Protein AF-A0A8S3RU65-F1 (afdb_monomer_lite)

Secondary structure (DSSP, 8-state):
-GGG--STTEEEEEEEESSEEEEEEEEEETTEEEEEEEEEEE--HHHHHHHHHHHHHH-HHHHHHHHHH-HHHHHHHHHHHHHHHHT--TTSPEEEE--HHHHHHHHHHHSS-HHHHHTTSTTTTTEEEETTEEEE-HHHHHHHTHHHHHHHHHHHHHHHTSGGGTT--EEEEEETT--HHHHHHHHHH-TTSEEEE-S-HHHHHHHHHHHHHTT-

pLDDT: mean 83.45, std 15.22, range [31.72, 97.75]

Sequence (216 aa):
MLTYLHSIGCKHLLLISGVAINLTVVEVNGKKTLILDTIFTNDESAKQEFIRFLTRLFGGDVLKYLRDYHPLEYSELLHNFEKKLKYFESDKVVTVRVPPKWYDAYKEFTGDTLTNSLNQTTFRDAVSFQNDKIRISPELFRKFYTNATEFTIEMVEKTLAKQSALGIGVVFIAGDHVDQVFVKTLTERYPAHRIIVSKNPELVVLKGAVLNEIME

Organism: Mytilus edulis (NCBI:txid6550)

Foldseek 3Di:
DVPPQADAQAWEWEWAAAQKTKIWIWGRHGPDIDTLDIDIDGDCQLLVLVVVVVCQQQNPVLLVCCVVPVVVQNVQQSVQLSVCLLVPDLQDWGKTFHPPVSQVSSCVVPVDGSQVVCCVDPCVVAWDDDDRIITGGSVRSVVSCPVVLVVSLVVVVVVCPDPSNPNHQEYEYEYRNDDPVSQVVNCVVCVSHHYHYDPCVVVSCCVVVVVVVVVD

Structure (mmCIF, N/CA/C/O backbone):
data_AF-A0A8S3RU65-F1
#
_entry.id   AF-A0A8S3RU65-F1
#
loop_
_atom_site.group_PDB
_atom_site.id
_atom_site.type_symbol
_atom_site.label_atom_id
_atom_site.label_alt_id
_atom_site.label_comp_id
_atom_site.label_asym_id
_atom_site.label_entity_id
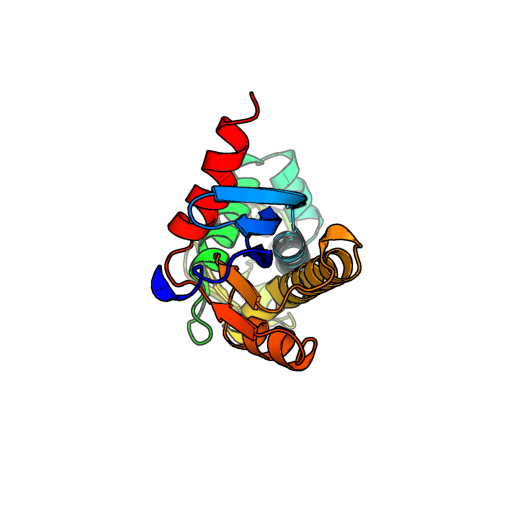_atom_site.label_seq_id
_atom_site.pdbx_PDB_ins_code
_atom_site.Cartn_x
_atom_site.Cartn_y
_atom_site.Cartn_z
_atom_site.occupancy
_atom_site.B_iso_or_equiv
_atom_site.auth_seq_id
_atom_site.auth_comp_id
_atom_site.auth_asym_id
_atom_site.auth_atom_id
_atom_site.pdbx_PDB_model_num
ATOM 1 N N . MET A 1 1 ? 12.852 -18.455 -17.498 1.00 40.97 1 MET A N 1
ATOM 2 C CA . MET A 1 1 ? 13.150 -17.017 -17.289 1.00 40.97 1 MET A CA 1
ATOM 3 C C . MET A 1 1 ? 14.485 -16.601 -17.918 1.00 40.97 1 MET A C 1
ATOM 5 O O . MET A 1 1 ? 14.552 -15.509 -18.458 1.00 40.97 1 MET A O 1
ATOM 9 N N . LEU A 1 2 ? 15.511 -17.467 -17.927 1.00 33.75 2 LEU A N 1
ATOM 10 C CA . LEU A 1 2 ? 16.820 -17.209 -18.563 1.00 33.75 2 LEU A CA 1
ATOM 11 C C . LEU A 1 2 ? 16.796 -17.056 -20.098 1.00 33.75 2 LEU A C 1
ATOM 13 O O . LEU A 1 2 ? 17.717 -16.485 -20.661 1.00 33.75 2 LEU A O 1
ATOM 17 N N . THR A 1 3 ? 15.741 -17.497 -20.780 1.00 38.78 3 THR A N 1
ATOM 18 C CA . THR A 1 3 ? 15.694 -17.560 -22.250 1.00 38.78 3 THR A CA 1
ATOM 19 C C . THR A 1 3 ? 15.477 -16.214 -22.961 1.00 38.78 3 THR A C 1
ATOM 21 O O . THR A 1 3 ? 15.598 -16.166 -24.179 1.00 38.78 3 THR A O 1
ATOM 24 N N . TYR A 1 4 ? 15.166 -15.125 -22.245 1.00 46.12 4 TYR A N 1
ATOM 25 C CA . TYR A 1 4 ? 14.787 -13.832 -22.852 1.00 46.12 4 TYR A CA 1
ATOM 26 C C . TYR A 1 4 ? 15.896 -12.767 -22.890 1.00 46.12 4 TYR A C 1
ATOM 28 O O . TYR A 1 4 ? 15.672 -11.696 -23.441 1.00 46.12 4 TYR A O 1
ATOM 36 N N . LEU A 1 5 ? 17.083 -13.039 -22.339 1.00 50.16 5 LEU A N 1
ATOM 37 C CA . LEU A 1 5 ? 18.173 -12.055 -22.204 1.00 50.16 5 LEU A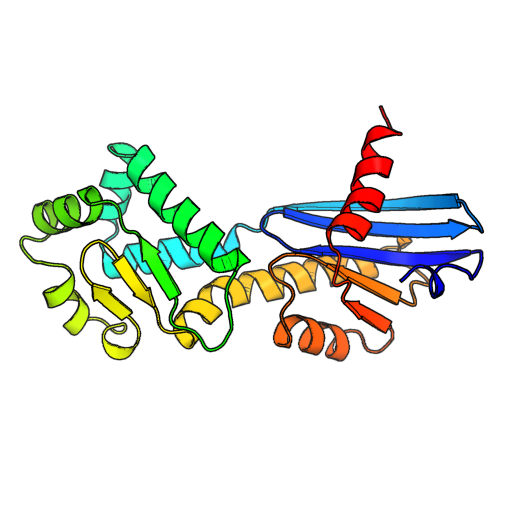 CA 1
ATOM 38 C C . LEU A 1 5 ? 19.357 -12.353 -23.143 1.00 50.16 5 LEU A C 1
ATOM 40 O O . LEU A 1 5 ? 20.507 -12.200 -22.753 1.00 50.16 5 LEU A O 1
ATOM 44 N N . HIS A 1 6 ? 19.098 -12.855 -24.353 1.00 46.00 6 HIS A N 1
ATOM 45 C CA . HIS A 1 6 ? 20.160 -13.352 -25.242 1.00 46.00 6 HIS A CA 1
ATOM 46 C C . HIS A 1 6 ? 20.487 -12.459 -26.445 1.00 46.00 6 HIS A C 1
ATOM 48 O O . HIS A 1 6 ? 21.411 -12.776 -27.193 1.00 46.00 6 HIS A O 1
ATOM 54 N N . SER A 1 7 ? 19.795 -11.336 -26.634 1.00 53.28 7 SER A N 1
ATOM 55 C CA . SER A 1 7 ? 20.123 -10.378 -27.691 1.00 53.28 7 SER A CA 1
ATOM 56 C C . SER A 1 7 ? 21.118 -9.334 -27.175 1.00 53.28 7 SER A C 1
ATOM 58 O O . SER A 1 7 ? 20.805 -8.529 -26.303 1.00 53.28 7 SER A O 1
ATOM 60 N N . ILE A 1 8 ? 22.342 -9.384 -27.703 1.00 59.12 8 ILE A N 1
ATOM 61 C CA . ILE A 1 8 ? 23.435 -8.446 -27.403 1.00 59.12 8 ILE A CA 1
ATOM 62 C C . ILE A 1 8 ? 22.989 -7.011 -27.743 1.00 59.12 8 ILE A C 1
ATOM 64 O O . ILE A 1 8 ? 22.370 -6.798 -28.784 1.00 59.12 8 ILE A O 1
ATOM 68 N N . GLY A 1 9 ? 23.288 -6.042 -26.873 1.00 66.44 9 GLY A N 1
ATOM 69 C CA . GLY A 1 9 ? 22.942 -4.626 -27.040 1.00 66.44 9 GLY A CA 1
ATOM 70 C C . GLY A 1 9 ? 21.492 -4.274 -26.695 1.00 66.44 9 GLY A C 1
ATOM 71 O O . GLY A 1 9 ? 21.050 -3.159 -26.965 1.00 66.44 9 GLY A O 1
ATOM 72 N N . CYS A 1 10 ? 20.716 -5.204 -26.127 1.00 79.12 10 CYS A N 1
ATOM 73 C CA . CYS A 1 10 ? 19.325 -4.935 -25.769 1.00 79.12 10 CYS A CA 1
ATOM 74 C C . CYS A 1 10 ? 19.200 -4.289 -24.396 1.00 79.12 10 CYS A C 1
ATOM 76 O O . CYS A 1 10 ? 19.764 -4.768 -23.409 1.00 79.12 10 CYS A O 1
ATOM 78 N N . LYS A 1 11 ? 18.392 -3.229 -24.339 1.00 88.88 11 LYS A N 1
ATOM 79 C CA . LYS A 1 11 ? 18.048 -2.550 -23.097 1.00 88.88 11 LYS A CA 1
ATOM 80 C C . LYS A 1 11 ? 16.729 -3.050 -22.527 1.00 88.88 11 LYS A C 1
ATOM 82 O O . LYS A 1 11 ? 15.762 -3.295 -23.255 1.00 88.88 11 LYS A O 1
ATOM 87 N N . HIS A 1 12 ? 16.686 -3.145 -21.209 1.00 88.38 12 HIS A N 1
ATOM 88 C CA . HIS A 1 12 ? 15.523 -3.566 -20.447 1.00 88.38 12 HIS A CA 1
ATOM 89 C C . HIS A 1 12 ? 15.310 -2.632 -19.262 1.00 88.38 12 HIS A C 1
ATOM 91 O O . HIS A 1 12 ? 16.273 -2.153 -18.665 1.00 88.38 12 HIS A O 1
ATOM 97 N N . LEU A 1 13 ? 14.050 -2.419 -18.897 1.00 90.44 13 LEU A N 1
ATOM 98 C CA . LEU A 1 13 ? 13.695 -1.810 -17.620 1.00 90.44 13 LEU A CA 1
ATOM 99 C C . LEU A 1 13 ? 13.361 -2.919 -16.626 1.00 90.44 13 LEU A C 1
ATOM 101 O O . LEU A 1 13 ? 12.552 -3.796 -16.929 1.00 90.44 13 LEU A O 1
ATOM 105 N N . LEU A 1 14 ? 13.977 -2.879 -15.452 1.00 89.56 14 LEU A N 1
ATOM 106 C CA . LEU A 1 14 ? 13.639 -3.716 -14.309 1.00 89.56 14 LEU A CA 1
ATOM 107 C C . LEU A 1 14 ? 12.866 -2.854 -13.309 1.00 89.56 14 LEU A C 1
ATOM 109 O O . LEU A 1 14 ? 13.420 -1.893 -12.786 1.00 89.56 14 LEU A O 1
ATOM 113 N N . LEU A 1 15 ? 11.603 -3.187 -13.055 1.00 88.69 15 LEU A N 1
ATOM 114 C CA . LEU A 1 15 ? 10.766 -2.566 -12.031 1.00 88.69 15 LEU A CA 1
ATOM 115 C C . LEU A 1 15 ? 10.576 -3.545 -10.871 1.00 88.69 15 LEU A C 1
ATOM 117 O O . LEU A 1 15 ? 10.057 -4.648 -11.055 1.00 88.69 15 LEU A O 1
ATOM 121 N N . ILE A 1 16 ? 10.944 -3.110 -9.673 1.00 85.69 16 ILE A N 1
ATOM 122 C CA . ILE A 1 16 ? 10.583 -3.748 -8.410 1.00 85.69 16 ILE A CA 1
ATOM 123 C C . ILE A 1 16 ? 9.613 -2.801 -7.704 1.00 85.69 16 ILE A C 1
ATOM 125 O O . ILE A 1 16 ? 10.011 -1.704 -7.325 1.00 85.69 16 ILE A O 1
ATOM 129 N N . SER A 1 17 ? 8.346 -3.199 -7.570 1.00 78.88 17 SER A N 1
ATOM 130 C CA . SER A 1 17 ? 7.293 -2.402 -6.926 1.00 78.88 17 SER A CA 1
ATOM 131 C C . SER A 1 17 ? 6.971 -2.932 -5.524 1.00 78.88 17 SER A C 1
ATOM 133 O O . SER A 1 17 ? 6.821 -4.135 -5.309 1.00 78.88 17 SER A O 1
ATOM 135 N N . GLY A 1 18 ? 6.864 -2.029 -4.557 1.00 75.38 18 GLY A N 1
ATOM 136 C CA . GLY A 1 18 ? 6.670 -2.320 -3.140 1.00 75.38 18 GLY A CA 1
ATOM 137 C C . GLY A 1 18 ? 6.495 -1.015 -2.366 1.00 75.38 18 GLY A C 1
ATOM 138 O O . GLY A 1 18 ? 6.154 0.002 -2.960 1.00 75.38 18 GLY A O 1
ATOM 139 N N . VAL A 1 19 ? 6.761 -1.031 -1.055 1.00 71.94 19 VAL A N 1
ATOM 140 C CA . VAL A 1 19 ? 6.940 0.214 -0.272 1.00 71.94 19 VAL A CA 1
ATOM 141 C C . VAL A 1 19 ? 8.127 1.013 -0.818 1.00 71.94 19 VAL A C 1
ATOM 143 O O . VAL A 1 19 ? 8.062 2.228 -0.949 1.00 71.94 19 VAL A O 1
ATOM 146 N N . ALA A 1 20 ? 9.192 0.312 -1.203 1.00 81.06 20 ALA A N 1
ATOM 147 C CA . ALA A 1 20 ? 10.246 0.861 -2.036 1.00 81.06 20 ALA A CA 1
ATOM 148 C C . ALA A 1 20 ? 9.996 0.470 -3.495 1.00 81.06 20 ALA A C 1
ATOM 150 O O . ALA A 1 20 ? 9.720 -0.694 -3.803 1.00 81.06 20 ALA A O 1
ATOM 151 N N . ILE A 1 21 ? 10.130 1.442 -4.386 1.00 85.44 21 ILE A N 1
ATOM 152 C CA . ILE A 1 21 ? 10.097 1.272 -5.831 1.00 85.44 21 ILE A CA 1
ATOM 153 C C . ILE A 1 21 ? 11.520 1.444 -6.351 1.00 85.44 21 ILE A C 1
ATOM 155 O O . ILE A 1 21 ? 12.160 2.476 -6.135 1.00 85.44 21 ILE A O 1
ATOM 159 N N . ASN A 1 22 ? 12.002 0.431 -7.065 1.00 87.75 22 ASN A N 1
ATOM 160 C CA . ASN A 1 22 ? 13.283 0.469 -7.757 1.00 87.75 22 ASN A CA 1
ATOM 161 C C . ASN A 1 22 ? 13.060 0.268 -9.257 1.00 87.75 22 ASN A C 1
ATOM 163 O O . ASN A 1 22 ? 12.443 -0.711 -9.679 1.00 87.75 22 ASN A O 1
ATOM 167 N N . LEU A 1 23 ? 13.566 1.206 -10.048 1.00 90.06 23 LEU A N 1
ATOM 168 C CA . LEU A 1 23 ? 13.550 1.187 -11.502 1.00 90.06 23 LEU A CA 1
ATOM 169 C C . LEU A 1 23 ? 14.993 1.205 -11.992 1.00 90.06 23 LEU A C 1
ATOM 171 O O . LEU A 1 23 ? 15.692 2.198 -11.817 1.00 90.06 23 LEU A O 1
ATOM 175 N N . THR A 1 24 ? 15.443 0.120 -12.612 1.00 89.88 24 THR A N 1
ATOM 176 C CA . THR A 1 24 ? 16.807 0.001 -13.142 1.00 89.88 24 THR A CA 1
ATOM 177 C C . THR A 1 24 ? 16.767 -0.200 -14.649 1.00 89.88 24 THR A C 1
ATOM 179 O O . THR A 1 24 ? 16.190 -1.173 -15.139 1.00 89.88 24 THR A O 1
ATOM 182 N N . VAL A 1 25 ? 17.410 0.693 -15.397 1.00 90.81 25 VAL A N 1
ATOM 183 C CA . VAL A 1 25 ? 17.664 0.496 -16.823 1.00 90.81 25 VAL A CA 1
ATOM 184 C C . VAL A 1 25 ? 18.958 -0.285 -16.973 1.00 90.81 25 VAL A C 1
ATOM 186 O O . VAL A 1 25 ? 20.018 0.154 -16.524 1.00 90.81 25 VAL A O 1
ATOM 189 N N . VAL A 1 26 ? 18.874 -1.434 -17.635 1.00 87.56 26 VAL A N 1
ATOM 190 C CA . VAL A 1 26 ? 20.024 -2.297 -17.892 1.00 87.56 26 VAL A CA 1
ATOM 191 C C . VAL A 1 26 ? 20.213 -2.545 -19.377 1.00 87.56 26 VAL A C 1
ATOM 193 O O . VAL A 1 26 ? 19.242 -2.634 -20.122 1.00 87.56 26 VAL A O 1
ATOM 196 N N . GLU A 1 27 ? 21.457 -2.727 -19.796 1.00 86.62 27 GLU A N 1
ATOM 197 C CA . GLU A 1 27 ? 21.825 -3.206 -21.126 1.00 86.62 27 GLU A CA 1
ATOM 198 C C . GLU A 1 27 ? 22.503 -4.570 -21.016 1.00 86.62 27 GLU A C 1
ATOM 200 O O . GLU A 1 27 ? 23.431 -4.756 -20.225 1.00 86.62 27 GLU A O 1
ATOM 205 N N . VAL A 1 28 ? 22.040 -5.539 -21.802 1.00 79.94 28 VAL A N 1
ATOM 206 C CA . VAL A 1 28 ? 22.592 -6.894 -21.807 1.00 79.94 28 VAL A CA 1
ATOM 207 C C . VAL A 1 28 ? 23.527 -7.067 -22.993 1.00 79.94 28 VAL A C 1
ATOM 209 O O . VAL A 1 28 ? 23.120 -7.031 -24.151 1.00 79.94 28 VAL A O 1
ATOM 212 N N . ASN A 1 29 ? 24.794 -7.327 -22.684 1.00 77.56 29 ASN A N 1
ATOM 213 C CA . ASN A 1 29 ? 25.872 -7.534 -23.640 1.00 77.56 29 ASN A CA 1
ATOM 214 C C . ASN A 1 29 ? 26.462 -8.936 -23.454 1.00 77.56 29 ASN A C 1
ATOM 216 O O . ASN A 1 29 ? 27.463 -9.158 -22.764 1.00 77.56 29 ASN A O 1
ATOM 220 N N . GLY A 1 30 ? 25.788 -9.920 -24.052 1.00 72.75 30 GLY A N 1
ATOM 221 C CA . GLY A 1 30 ? 26.132 -11.334 -23.917 1.00 72.75 30 GLY A CA 1
ATOM 222 C C . GLY A 1 30 ? 25.902 -11.825 -22.487 1.00 72.75 30 GLY A C 1
ATOM 223 O O . GLY A 1 30 ? 24.767 -11.899 -22.033 1.00 72.75 30 GLY A O 1
ATOM 224 N N . LYS A 1 31 ? 26.978 -12.176 -21.770 1.00 69.56 31 LYS A N 1
ATOM 225 C CA . LYS A 1 31 ? 26.913 -12.587 -20.351 1.00 69.56 31 LYS A CA 1
ATOM 226 C C . LYS A 1 31 ? 27.018 -11.416 -19.367 1.00 69.56 31 LYS A C 1
ATOM 228 O O . LYS A 1 31 ? 26.889 -11.636 -18.166 1.00 69.56 31 LYS A O 1
ATOM 233 N N . LYS A 1 32 ? 27.299 -10.204 -19.852 1.00 71.44 32 LYS A N 1
ATOM 234 C CA . LYS A 1 32 ? 27.448 -9.007 -19.018 1.00 71.44 32 LYS A CA 1
ATOM 235 C C . LYS A 1 32 ? 26.154 -8.200 -19.018 1.00 71.44 32 LYS A C 1
ATOM 237 O O . LYS A 1 32 ? 25.493 -8.094 -20.048 1.00 71.44 32 LYS A O 1
ATOM 242 N N . THR A 1 33 ? 25.848 -7.598 -17.877 1.00 77.81 33 THR A N 1
ATOM 243 C CA . THR A 1 33 ? 24.756 -6.635 -17.712 1.00 77.81 33 THR A CA 1
ATOM 244 C C . THR A 1 33 ? 25.375 -5.316 -17.272 1.00 77.81 33 THR A C 1
ATOM 246 O O . THR A 1 33 ? 26.139 -5.305 -16.311 1.00 77.81 33 THR A O 1
ATOM 249 N N . LEU A 1 34 ? 25.076 -4.230 -17.976 1.00 84.06 34 LEU A N 1
ATOM 250 C CA . LEU A 1 34 ? 25.486 -2.874 -17.616 1.00 84.06 34 LEU A CA 1
ATOM 251 C C . LEU A 1 34 ? 24.281 -2.134 -17.038 1.00 84.06 34 LEU A C 1
ATOM 253 O O . LEU A 1 34 ? 23.205 -2.199 -17.627 1.00 84.06 34 LEU A O 1
ATOM 257 N N . ILE A 1 35 ? 24.450 -1.430 -15.918 1.00 86.44 35 ILE A N 1
ATOM 258 C CA . ILE A 1 35 ? 23.443 -0.479 -15.434 1.00 86.44 35 ILE A CA 1
ATOM 259 C C . ILE A 1 35 ? 23.666 0.842 -16.154 1.00 86.44 35 ILE A C 1
ATOM 261 O O . ILE A 1 35 ? 24.777 1.366 -16.164 1.00 86.44 35 ILE A O 1
ATOM 265 N N . LEU A 1 36 ? 22.602 1.373 -16.743 1.00 88.62 36 LEU A N 1
ATOM 266 C CA . LEU A 1 36 ? 22.622 2.677 -17.397 1.00 88.62 36 LEU A CA 1
ATOM 267 C C . LEU A 1 36 ? 21.983 3.763 -16.532 1.00 88.62 36 LEU A C 1
ATOM 269 O O . LEU A 1 36 ? 22.333 4.930 -16.672 1.00 88.62 36 LEU A O 1
ATOM 273 N N . ASP A 1 37 ? 21.024 3.391 -15.685 1.00 90.06 37 ASP A N 1
ATOM 274 C CA . ASP A 1 37 ? 20.316 4.310 -14.799 1.00 90.06 37 ASP A CA 1
ATOM 275 C C . ASP A 1 37 ? 19.583 3.532 -13.702 1.00 90.06 37 ASP A C 1
ATOM 277 O O . ASP A 1 37 ? 19.091 2.427 -13.950 1.00 90.06 37 ASP A O 1
ATOM 281 N N . THR A 1 38 ? 19.462 4.137 -12.525 1.00 88.69 38 THR A N 1
ATOM 282 C CA . THR A 1 38 ? 18.711 3.587 -11.396 1.00 88.69 38 THR A CA 1
ATOM 283 C C . THR A 1 38 ? 17.939 4.703 -10.712 1.00 88.69 38 THR A C 1
ATOM 285 O O . THR A 1 38 ? 18.492 5.747 -10.371 1.00 88.69 38 THR A O 1
ATOM 288 N N . ILE A 1 39 ? 16.656 4.464 -10.463 1.00 88.44 39 ILE A N 1
ATOM 289 C CA . ILE A 1 39 ? 15.808 5.320 -9.641 1.00 88.44 39 ILE A CA 1
ATOM 290 C C . ILE A 1 39 ? 15.325 4.502 -8.456 1.00 88.44 39 ILE A C 1
ATOM 292 O O . ILE A 1 39 ? 14.729 3.439 -8.623 1.00 88.44 39 ILE A O 1
ATOM 296 N N . PHE A 1 40 ? 15.551 5.041 -7.265 1.00 86.75 40 PHE A N 1
ATOM 297 C CA . PHE A 1 40 ? 15.015 4.519 -6.022 1.00 86.75 40 PHE A CA 1
ATOM 298 C C . PHE A 1 40 ? 14.076 5.558 -5.415 1.00 86.75 40 PHE A C 1
ATOM 300 O O . PHE A 1 40 ? 14.434 6.730 -5.290 1.00 86.75 40 PHE A O 1
ATOM 307 N N . THR A 1 41 ? 12.868 5.144 -5.056 1.00 85.50 41 THR A N 1
ATOM 308 C CA . THR A 1 41 ? 11.901 6.003 -4.372 1.00 85.50 41 THR A CA 1
ATOM 309 C C . THR A 1 41 ? 11.051 5.178 -3.417 1.00 85.50 41 THR A C 1
ATOM 311 O O . THR A 1 41 ? 10.890 3.978 -3.614 1.00 85.50 41 THR A O 1
ATOM 314 N N . ASN A 1 42 ? 10.511 5.815 -2.384 1.00 82.94 42 ASN A N 1
ATOM 315 C CA . ASN A 1 42 ? 9.568 5.179 -1.473 1.00 82.94 42 ASN A CA 1
ATOM 316 C C . ASN A 1 42 ? 8.164 5.697 -1.767 1.00 82.94 42 ASN A C 1
ATOM 318 O O . ASN A 1 42 ? 7.975 6.895 -1.983 1.00 82.94 42 ASN A O 1
ATOM 322 N N . ASP A 1 43 ? 7.193 4.797 -1.731 1.00 81.69 43 ASP A N 1
ATOM 323 C CA . ASP A 1 43 ? 5.783 5.105 -1.886 1.00 81.69 43 ASP A CA 1
ATOM 324 C C . ASP A 1 43 ? 5.027 4.826 -0.585 1.00 81.69 43 ASP A C 1
ATOM 326 O O . ASP A 1 43 ? 4.686 3.693 -0.242 1.00 81.69 43 ASP A O 1
ATOM 330 N N . GLU A 1 44 ? 4.739 5.903 0.142 1.00 84.50 44 GLU A N 1
ATOM 331 C CA . GLU A 1 44 ? 3.943 5.861 1.369 1.00 84.50 44 GLU A CA 1
ATOM 332 C C . GLU A 1 44 ? 2.446 6.108 1.092 1.00 84.50 44 GLU A C 1
ATOM 334 O O . GLU A 1 44 ? 1.660 6.206 2.036 1.00 84.50 44 GLU A O 1
ATOM 339 N N . SER A 1 45 ? 2.014 6.222 -0.172 1.00 87.12 45 SER A N 1
ATOM 340 C CA . SER A 1 45 ? 0.647 6.639 -0.531 1.00 87.12 45 SER A CA 1
ATOM 341 C C . SER A 1 45 ? -0.412 5.705 0.051 1.00 87.12 45 SER A C 1
ATOM 343 O O . SER A 1 45 ? -1.409 6.167 0.609 1.00 87.12 45 SER A O 1
ATOM 345 N N . ALA A 1 46 ? -0.178 4.388 0.004 1.00 88.06 46 ALA A N 1
ATOM 346 C CA . ALA A 1 46 ? -1.122 3.413 0.550 1.00 88.06 46 ALA A CA 1
ATOM 347 C C . ALA A 1 46 ? -1.280 3.525 2.069 1.00 88.06 46 ALA A C 1
ATOM 349 O O . ALA A 1 46 ? -2.388 3.453 2.606 1.00 88.06 46 ALA A O 1
ATOM 350 N N . LYS A 1 47 ? -0.172 3.764 2.769 1.00 90.50 47 LYS A N 1
ATOM 351 C CA . LYS A 1 47 ? -0.161 3.991 4.212 1.00 90.50 47 LYS A CA 1
ATOM 352 C C . LYS A 1 47 ? -0.816 5.319 4.578 1.00 90.50 47 LYS A C 1
ATOM 354 O O . LYS A 1 47 ? -1.557 5.373 5.554 1.00 90.50 47 LYS A O 1
ATOM 359 N N . GLN A 1 48 ? -0.600 6.377 3.797 1.00 92.31 48 GLN A N 1
ATOM 360 C CA . GLN A 1 48 ? -1.262 7.667 4.002 1.00 92.31 48 GLN A CA 1
ATOM 361 C C . GLN A 1 48 ? -2.783 7.559 3.841 1.00 92.31 48 GLN A C 1
ATOM 363 O O . GLN A 1 48 ? -3.520 8.085 4.676 1.00 92.31 48 GLN A O 1
ATOM 368 N N . GLU A 1 49 ? -3.265 6.843 2.824 1.00 93.25 49 GLU A N 1
ATOM 369 C CA . GLU A 1 49 ? -4.699 6.580 2.652 1.00 93.25 49 GLU A CA 1
ATOM 370 C C . GLU A 1 49 ? -5.267 5.727 3.791 1.00 93.25 49 GLU A C 1
ATOM 372 O O . GLU A 1 49 ? -6.354 6.014 4.302 1.00 93.25 49 GLU A O 1
ATOM 377 N N . PHE A 1 50 ? -4.508 4.744 4.278 1.00 94.38 50 PHE A N 1
ATOM 378 C CA . PHE A 1 50 ? -4.902 3.982 5.458 1.00 94.38 50 PHE A CA 1
ATOM 379 C C . PHE A 1 50 ? -4.965 4.851 6.724 1.00 94.38 50 PHE A C 1
ATOM 381 O O . PHE A 1 50 ? -5.934 4.767 7.475 1.00 94.38 50 PHE A O 1
ATOM 388 N N . ILE A 1 51 ? -4.005 5.755 6.939 1.00 95.44 51 ILE A N 1
ATOM 389 C CA . ILE A 1 51 ? -4.042 6.717 8.053 1.00 95.44 51 ILE A CA 1
ATOM 390 C C . ILE A 1 51 ? -5.268 7.627 7.935 1.00 95.44 51 ILE A C 1
ATOM 392 O O . ILE A 1 51 ? -5.968 7.820 8.922 1.00 95.44 51 ILE A O 1
ATOM 396 N N . ARG A 1 52 ? -5.593 8.143 6.741 1.00 95.12 52 ARG A N 1
ATOM 397 C CA . ARG A 1 52 ? -6.811 8.949 6.518 1.00 95.12 52 ARG A CA 1
ATOM 398 C C . ARG A 1 52 ? -8.079 8.168 6.844 1.00 95.12 52 ARG A C 1
ATOM 400 O O . ARG A 1 52 ? -9.010 8.713 7.436 1.00 95.12 52 ARG A O 1
ATOM 407 N N . PHE A 1 53 ? -8.116 6.895 6.472 1.00 95.12 53 PHE A N 1
ATOM 408 C CA . PHE A 1 53 ? -9.195 5.990 6.839 1.00 95.12 53 PHE A CA 1
ATOM 409 C C . PHE A 1 53 ? -9.302 5.814 8.360 1.00 95.12 53 PHE A C 1
ATOM 411 O O . PHE A 1 53 ? -10.392 5.980 8.908 1.00 95.12 53 PHE A O 1
ATOM 418 N N . LEU A 1 54 ? -8.185 5.582 9.053 1.00 95.06 54 LEU A N 1
ATOM 419 C CA . LEU A 1 54 ? -8.149 5.504 10.514 1.00 95.06 54 LEU A CA 1
ATOM 420 C C . LEU A 1 54 ? -8.600 6.821 11.163 1.00 95.06 54 LEU A C 1
ATOM 422 O O . LEU A 1 54 ? -9.413 6.781 12.080 1.00 95.06 54 LEU A O 1
ATOM 426 N N . THR A 1 55 ? -8.180 7.982 10.650 1.00 95.12 55 THR A N 1
ATOM 427 C CA . THR A 1 55 ? -8.642 9.299 11.122 1.00 95.12 55 THR A CA 1
ATOM 428 C C . THR A 1 55 ? -10.158 9.424 11.035 1.00 95.12 55 THR A C 1
ATOM 430 O O . THR A 1 55 ? -10.784 9.956 11.946 1.00 95.12 55 THR A O 1
ATOM 433 N N . ARG A 1 56 ? -10.769 8.928 9.954 1.00 93.25 56 ARG A N 1
ATOM 434 C CA . ARG A 1 56 ? -12.227 8.975 9.766 1.00 93.25 56 ARG A CA 1
ATOM 435 C C . ARG A 1 56 ? -12.980 7.986 10.656 1.00 93.25 56 ARG A C 1
ATOM 437 O O . ARG A 1 56 ? -14.137 8.242 10.962 1.00 93.25 56 ARG A O 1
ATOM 444 N N . LEU A 1 57 ? -12.356 6.870 11.034 1.00 92.25 57 LEU A N 1
ATOM 445 C CA . LEU A 1 57 ? -12.962 5.866 11.913 1.00 92.25 57 LEU A CA 1
ATOM 446 C C . LEU A 1 57 ? -12.823 6.208 13.398 1.00 92.25 57 LEU A C 1
ATOM 448 O O . LEU A 1 57 ? -13.793 6.120 14.143 1.00 92.25 57 LEU A O 1
ATOM 452 N N . PHE A 1 58 ? -11.617 6.572 13.826 1.00 91.88 58 PHE A N 1
ATOM 453 C CA . PHE A 1 58 ? -11.277 6.762 15.236 1.00 91.88 58 PHE A CA 1
ATOM 454 C C . PHE A 1 58 ? -11.295 8.235 15.660 1.00 91.88 58 PHE A C 1
ATOM 456 O O . PHE A 1 58 ? -11.386 8.522 16.848 1.00 91.88 58 PHE A O 1
ATOM 463 N N . GLY A 1 59 ? -11.227 9.168 14.709 1.00 93.56 59 GLY A N 1
ATOM 464 C CA . GLY A 1 59 ? -11.088 10.597 14.977 1.00 93.56 59 GLY A CA 1
ATOM 465 C C . GLY A 1 59 ? -9.626 11.045 15.055 1.00 93.56 59 GLY A C 1
ATOM 466 O O . GLY A 1 59 ? -8.737 10.304 15.480 1.00 93.56 59 GLY A O 1
ATOM 467 N N . GLY A 1 60 ? -9.368 12.287 14.637 1.00 95.62 60 GLY A N 1
ATOM 468 C CA . GLY A 1 60 ? -8.016 12.854 14.595 1.00 95.62 60 GLY A CA 1
ATOM 469 C C . GLY A 1 60 ? -7.341 12.944 15.964 1.00 95.62 60 GLY A C 1
ATOM 470 O O . GLY A 1 60 ? -6.147 12.666 16.065 1.00 95.62 60 GLY A O 1
ATOM 471 N N . ASP A 1 61 ? -8.099 13.263 17.015 1.00 96.19 61 ASP A N 1
ATOM 472 C CA . ASP A 1 61 ? -7.560 13.406 18.372 1.00 96.19 61 ASP A CA 1
ATOM 473 C C . ASP A 1 61 ? -7.107 12.067 18.960 1.00 96.19 61 ASP A C 1
ATOM 475 O O . ASP A 1 61 ? -6.023 11.989 19.537 1.00 96.19 61 ASP A O 1
ATOM 479 N N . VAL A 1 62 ? -7.871 10.993 18.728 1.00 96.25 62 VAL A N 1
ATOM 4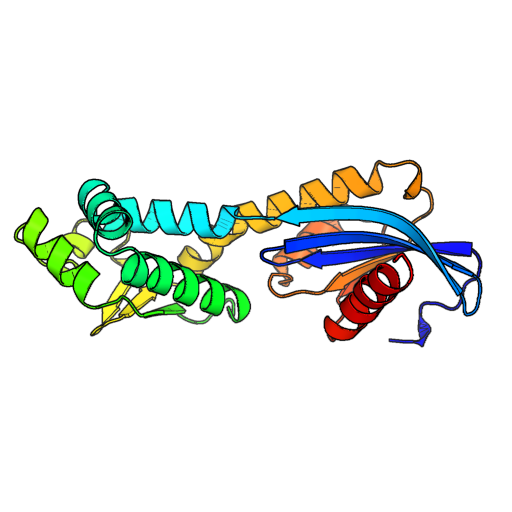80 C CA . VAL A 1 62 ? -7.501 9.629 19.141 1.00 96.25 62 VAL A CA 1
ATOM 48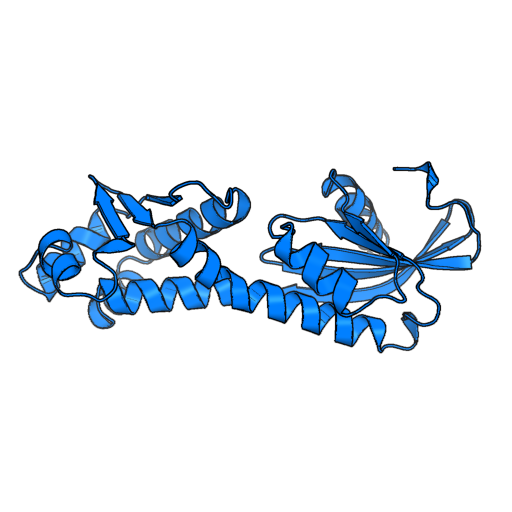1 C C . VAL A 1 62 ? -6.227 9.183 18.428 1.00 96.25 62 VAL A C 1
ATOM 483 O O . VAL A 1 62 ? -5.302 8.686 19.068 1.00 96.25 62 VAL A O 1
ATOM 486 N N . LEU A 1 63 ? -6.134 9.406 17.111 1.00 96.69 63 LEU A N 1
ATOM 487 C CA . LEU A 1 63 ? -4.927 9.074 16.346 1.00 96.69 63 LEU A CA 1
ATOM 488 C C . LEU A 1 63 ? -3.711 9.859 16.824 1.00 96.69 63 LEU A C 1
ATOM 490 O O . LEU A 1 63 ? -2.631 9.288 16.959 1.00 96.69 63 LEU A O 1
ATOM 494 N N . LYS A 1 64 ? -3.879 11.161 17.073 1.00 97.19 64 LYS A N 1
ATOM 495 C CA . LYS A 1 64 ? -2.812 12.012 17.596 1.00 97.19 64 LYS A CA 1
ATOM 496 C C . LYS A 1 64 ? -2.350 11.514 18.964 1.00 97.19 64 LYS A C 1
ATOM 498 O O . LYS A 1 64 ? -1.153 11.345 19.161 1.00 97.19 64 LYS A O 1
ATOM 503 N N . TYR A 1 65 ? -3.281 11.215 19.868 1.00 97.62 65 TYR A N 1
ATOM 504 C CA . TYR A 1 65 ? -2.972 10.661 21.183 1.00 97.62 65 TYR A CA 1
ATOM 505 C C . TYR A 1 65 ? -2.192 9.344 21.086 1.00 97.62 65 TYR A C 1
ATOM 507 O O . TYR A 1 65 ? -1.155 9.193 21.726 1.00 97.62 65 TYR A O 1
ATOM 515 N N . LEU A 1 66 ? -2.644 8.405 20.252 1.00 97.62 66 LEU A N 1
ATOM 516 C CA . LEU A 1 66 ? -1.959 7.125 20.070 1.00 97.62 66 LEU A CA 1
ATOM 517 C C . LEU A 1 66 ? -0.568 7.310 19.467 1.00 97.62 66 LEU A C 1
ATOM 519 O O . LEU A 1 66 ? 0.385 6.714 19.944 1.00 97.62 66 LEU A O 1
ATOM 523 N N . ARG A 1 67 ? -0.423 8.169 18.460 1.00 97.00 67 ARG A N 1
ATOM 524 C CA . ARG A 1 67 ? 0.879 8.445 17.848 1.00 97.00 67 ARG A CA 1
ATOM 525 C C . ARG A 1 67 ? 1.862 9.074 18.838 1.00 97.00 67 ARG A C 1
ATOM 527 O O . ARG A 1 67 ? 3.029 8.697 18.843 1.00 97.00 67 ARG A O 1
ATOM 534 N N . ASP A 1 68 ? 1.399 10.031 19.638 1.00 97.75 68 ASP A N 1
ATOM 535 C CA . ASP A 1 68 ? 2.268 10.848 20.485 1.00 97.75 68 ASP A CA 1
ATOM 536 C C . ASP A 1 68 ? 2.582 10.150 21.831 1.00 97.75 68 ASP A C 1
ATOM 538 O O . ASP A 1 68 ? 3.679 10.323 22.361 1.00 97.75 68 ASP A O 1
ATOM 542 N N . TYR A 1 69 ? 1.664 9.329 22.366 1.00 97.56 69 TYR A N 1
ATOM 543 C CA . TYR A 1 69 ? 1.797 8.693 23.691 1.00 97.56 69 TYR A CA 1
ATOM 544 C C . TYR A 1 69 ? 1.864 7.158 23.680 1.00 97.56 69 TYR A C 1
ATOM 546 O O . TYR A 1 69 ? 2.332 6.577 24.656 1.00 97.56 69 TYR A O 1
ATOM 554 N N . HIS A 1 70 ? 1.435 6.500 22.599 1.00 97.12 70 HIS A N 1
ATOM 555 C CA . HIS A 1 70 ? 1.465 5.035 22.425 1.00 97.12 70 HIS A CA 1
ATOM 556 C C . HIS A 1 70 ? 2.078 4.653 21.059 1.00 97.12 70 HIS A C 1
ATOM 558 O O . HIS A 1 70 ? 1.442 3.981 20.237 1.00 97.12 70 HIS A O 1
ATOM 564 N N . PRO A 1 71 ? 3.303 5.131 20.747 1.00 96.88 71 PRO A N 1
ATOM 565 C CA . PRO A 1 71 ? 3.873 5.036 19.402 1.00 96.88 71 PRO A CA 1
ATOM 566 C C . PRO A 1 71 ? 4.129 3.595 18.946 1.00 96.88 71 PRO A C 1
ATOM 568 O O . PRO A 1 71 ? 4.148 3.335 17.739 1.00 96.88 71 PRO A O 1
ATOM 571 N N . LEU A 1 72 ? 4.317 2.655 19.879 1.00 96.81 72 LEU A N 1
ATOM 572 C CA . LEU A 1 72 ? 4.513 1.239 19.566 1.00 96.81 72 LEU A CA 1
ATOM 573 C C . LEU A 1 72 ? 3.221 0.625 19.023 1.00 96.81 72 LEU A C 1
ATOM 575 O O . LEU A 1 72 ? 3.233 0.037 17.947 1.00 96.81 72 LEU A O 1
ATOM 579 N N . GLU A 1 73 ? 2.100 0.841 19.703 1.00 96.62 73 GLU A N 1
ATOM 580 C CA . GLU A 1 73 ? 0.768 0.396 19.297 1.00 96.62 73 GLU A CA 1
ATOM 581 C C . GLU A 1 73 ? 0.315 1.103 18.018 1.00 96.62 73 GLU A C 1
ATOM 583 O O . GLU A 1 73 ? -0.348 0.509 17.162 1.00 96.62 73 GLU A O 1
ATOM 588 N N . TYR A 1 74 ? 0.672 2.379 17.862 1.00 96.75 74 TYR A N 1
ATOM 589 C CA . TYR A 1 74 ? 0.415 3.102 16.625 1.00 96.75 74 TYR A CA 1
ATOM 590 C C . TYR A 1 74 ? 1.162 2.463 15.445 1.00 96.75 74 TYR A C 1
ATOM 592 O O . TYR A 1 74 ? 0.563 2.145 14.415 1.00 96.75 74 TYR A O 1
ATOM 600 N N . SER A 1 75 ? 2.462 2.218 15.616 1.00 95.19 75 SER A N 1
ATOM 601 C CA . SER A 1 75 ? 3.319 1.637 14.579 1.00 95.19 75 SER A CA 1
ATOM 602 C C . SER A 1 75 ? 2.970 0.178 14.283 1.00 95.19 75 SER A C 1
ATOM 604 O O . SER A 1 75 ? 3.017 -0.238 13.127 1.00 95.19 75 SER A O 1
ATOM 606 N N . GLU A 1 76 ? 2.565 -0.598 15.293 1.00 95.75 76 GLU A N 1
ATOM 607 C CA . GLU A 1 76 ? 2.142 -1.990 15.127 1.00 95.75 76 GLU A CA 1
ATOM 608 C C . GLU A 1 76 ? 0.930 -2.099 14.194 1.00 95.75 76 GLU A C 1
ATOM 610 O O . GLU A 1 76 ? 0.907 -2.964 13.316 1.00 95.75 76 GLU A O 1
ATOM 615 N N . LEU A 1 77 ? -0.061 -1.208 14.330 1.00 95.69 77 LEU A N 1
ATOM 616 C CA . LEU A 1 77 ? -1.225 -1.215 13.443 1.00 95.69 77 LEU A CA 1
ATOM 617 C C . LEU A 1 77 ? -0.828 -0.938 11.986 1.00 95.69 77 LEU A C 1
ATOM 619 O O . LEU A 1 77 ? -1.293 -1.636 11.081 1.00 95.69 77 LEU A O 1
ATOM 623 N N . LEU A 1 78 ? 0.044 0.048 11.757 1.00 94.50 78 LEU A N 1
ATOM 624 C CA . LEU A 1 78 ? 0.527 0.375 10.412 1.00 94.50 78 LEU A CA 1
ATOM 625 C C . LEU A 1 78 ? 1.333 -0.781 9.808 1.00 94.50 78 LEU A C 1
ATOM 627 O O . LEU A 1 78 ? 1.090 -1.162 8.666 1.00 94.50 78 LEU A O 1
ATOM 631 N N . HIS A 1 79 ? 2.203 -1.415 10.594 1.00 91.88 79 HIS A N 1
ATOM 632 C CA . HIS A 1 79 ? 2.956 -2.599 10.166 1.00 91.88 79 HIS A CA 1
ATOM 633 C C . HIS A 1 79 ? 2.041 -3.782 9.829 1.00 91.88 79 HIS A C 1
ATOM 635 O O . HIS A 1 79 ? 2.228 -4.485 8.833 1.00 91.88 79 HIS A O 1
ATOM 641 N N . ASN A 1 80 ? 1.007 -4.011 10.641 1.00 93.19 80 ASN A N 1
ATOM 642 C CA . ASN A 1 80 ? 0.012 -5.047 10.376 1.00 93.19 80 ASN A CA 1
ATOM 643 C C . ASN A 1 80 ? -0.743 -4.779 9.069 1.00 93.19 80 ASN A C 1
ATOM 645 O O . ASN A 1 80 ? -1.040 -5.729 8.341 1.00 93.19 80 ASN A O 1
ATOM 649 N N . PHE A 1 81 ? -1.031 -3.515 8.755 1.00 92.19 81 PHE A N 1
ATOM 650 C CA . PHE A 1 81 ? -1.605 -3.116 7.474 1.00 92.19 81 PHE A CA 1
ATOM 651 C C . PHE A 1 81 ? -0.645 -3.368 6.304 1.00 92.19 81 PHE A C 1
ATOM 653 O O . PHE A 1 81 ? -1.039 -4.030 5.346 1.00 92.19 81 PHE A O 1
ATOM 660 N N . GLU A 1 82 ? 0.615 -2.935 6.397 1.00 87.31 82 GLU A N 1
ATOM 661 C CA . GLU A 1 82 ? 1.629 -3.135 5.347 1.00 87.31 82 GLU A CA 1
ATOM 662 C C . GLU A 1 82 ? 1.817 -4.629 5.023 1.00 87.31 82 GLU A C 1
ATOM 664 O O . GLU A 1 82 ? 1.834 -5.031 3.857 1.00 87.31 82 GLU A O 1
ATOM 669 N N . LYS A 1 83 ? 1.828 -5.499 6.043 1.00 86.69 83 LYS A N 1
ATOM 670 C CA . LYS A 1 83 ? 1.829 -6.958 5.834 1.00 86.69 83 LYS A CA 1
ATOM 671 C C . LYS A 1 83 ? 0.605 -7.448 5.068 1.00 86.69 83 LYS A C 1
ATOM 673 O O . LYS A 1 83 ? 0.718 -8.380 4.278 1.00 86.69 83 LYS A O 1
ATOM 678 N N . LYS A 1 84 ? -0.578 -6.890 5.329 1.00 87.88 84 LYS A N 1
ATOM 679 C CA . LYS A 1 84 ? -1.806 -7.290 4.626 1.00 87.88 84 LYS A CA 1
ATOM 680 C C . LYS A 1 84 ? -1.825 -6.794 3.195 1.00 87.88 84 LYS A C 1
ATOM 682 O O . LYS A 1 84 ? -2.336 -7.510 2.344 1.00 87.88 84 LYS A O 1
ATOM 687 N N . LEU A 1 85 ? -1.230 -5.634 2.943 1.00 81.50 85 LEU A N 1
ATOM 688 C CA . LEU A 1 85 ? -1.061 -5.099 1.604 1.00 81.50 85 LEU A CA 1
ATOM 689 C C . LEU A 1 85 ? -0.197 -6.030 0.741 1.00 81.50 85 LEU A C 1
ATOM 691 O O . LEU A 1 85 ? -0.608 -6.396 -0.355 1.00 81.50 85 LEU A O 1
ATOM 695 N N . LYS A 1 86 ? 0.919 -6.521 1.295 1.00 75.62 86 LYS A N 1
ATOM 696 C CA . LYS A 1 86 ? 1.834 -7.461 0.626 1.00 75.62 86 LYS A CA 1
ATOM 697 C C . LYS A 1 86 ? 1.193 -8.785 0.188 1.00 75.62 86 LYS A C 1
ATOM 699 O O . LYS A 1 86 ? 1.594 -9.365 -0.814 1.00 75.62 86 LYS A O 1
ATOM 704 N N . TYR A 1 87 ? 0.233 -9.293 0.958 1.00 74.62 87 TYR A N 1
ATOM 705 C CA . TYR A 1 87 ? -0.413 -10.588 0.705 1.00 74.62 87 TYR A CA 1
ATOM 706 C C . TYR A 1 87 ? -1.894 -10.433 0.349 1.00 74.62 87 TYR A C 1
ATOM 708 O O . TYR A 1 87 ? -2.698 -11.325 0.633 1.00 74.62 87 TYR A O 1
ATOM 716 N N . PHE A 1 88 ? -2.280 -9.280 -0.199 1.00 78.44 88 PHE A N 1
ATOM 717 C CA . PHE A 1 88 ? -3.670 -9.026 -0.535 1.00 78.44 88 PHE A CA 1
ATOM 718 C C . PHE A 1 88 ? -4.111 -9.890 -1.718 1.00 78.44 88 PHE A C 1
ATOM 720 O O . PHE A 1 88 ? -3.502 -9.889 -2.784 1.00 78.44 88 PHE A O 1
ATOM 727 N N . GLU A 1 89 ? -5.213 -10.609 -1.527 1.00 73.75 89 GLU A N 1
ATOM 728 C CA . GLU A 1 89 ? -5.913 -11.318 -2.589 1.00 73.75 89 GLU A CA 1
ATOM 729 C C . GLU A 1 89 ? -7.200 -10.555 -2.893 1.00 73.75 89 GLU A C 1
ATOM 731 O O . GLU A 1 89 ? -7.988 -10.290 -1.983 1.00 73.75 89 GLU A O 1
ATOM 736 N N . SER A 1 90 ? -7.410 -10.220 -4.169 1.00 73.25 90 SER A N 1
ATOM 737 C CA . SER A 1 90 ? -8.369 -9.207 -4.630 1.00 73.25 90 SER A CA 1
ATOM 738 C C . SER A 1 90 ? -9.816 -9.414 -4.188 1.00 73.25 90 SER A C 1
ATOM 740 O O . SER A 1 90 ? -10.571 -8.442 -4.184 1.00 73.25 90 SER A O 1
ATOM 742 N N . ASP A 1 91 ? -10.173 -10.644 -3.818 1.00 79.88 91 ASP A N 1
ATOM 743 C CA . ASP A 1 91 ? -11.542 -11.079 -3.534 1.00 79.88 91 ASP A CA 1
ATOM 744 C C . ASP A 1 91 ? -11.729 -11.496 -2.061 1.00 79.88 91 ASP A C 1
ATOM 746 O O . ASP A 1 91 ? -12.813 -11.919 -1.657 1.00 79.88 91 ASP A O 1
ATOM 750 N N . LYS A 1 92 ? -10.681 -11.401 -1.226 1.00 86.19 92 LYS A N 1
ATOM 751 C CA . LYS A 1 92 ? -10.727 -11.827 0.181 1.00 86.19 92 LYS A CA 1
ATOM 752 C C . LYS A 1 92 ? -10.850 -10.645 1.132 1.00 86.19 92 LYS A C 1
ATOM 754 O O . LYS A 1 92 ? -10.117 -9.664 1.042 1.00 86.19 92 LYS A O 1
ATOM 759 N N . VAL A 1 93 ? -11.753 -10.778 2.108 1.00 91.75 93 VAL A N 1
ATOM 760 C CA . VAL A 1 93 ? -11.894 -9.815 3.210 1.00 91.75 93 VAL A CA 1
ATOM 761 C C . VAL A 1 93 ? -10.567 -9.692 3.950 1.00 91.75 93 VAL A C 1
ATOM 763 O O . VAL A 1 93 ? -10.019 -10.681 4.449 1.00 91.75 93 VAL A O 1
ATOM 766 N N . VAL A 1 94 ? -10.076 -8.464 4.080 1.00 92.88 94 VAL A N 1
ATOM 767 C CA . VAL A 1 94 ? -8.810 -8.192 4.752 1.00 92.88 94 VAL A CA 1
ATOM 768 C C . VAL A 1 94 ? -9.056 -8.007 6.233 1.00 92.88 94 VAL A C 1
ATOM 770 O O . VAL A 1 94 ? -9.932 -7.260 6.645 1.00 92.88 94 VAL A O 1
ATOM 773 N N . THR A 1 95 ? -8.281 -8.704 7.054 1.00 94.56 95 THR A N 1
ATOM 774 C CA . THR A 1 95 ? -8.388 -8.615 8.511 1.00 94.56 95 THR A CA 1
ATOM 775 C C . THR A 1 95 ? -7.086 -8.073 9.076 1.00 94.56 95 THR A C 1
ATOM 777 O O . THR A 1 95 ? -6.051 -8.740 8.978 1.00 94.56 95 THR A O 1
ATOM 780 N N . VAL A 1 96 ? -7.143 -6.880 9.663 1.00 95.00 96 VAL A N 1
ATOM 781 C CA . VAL A 1 96 ? -6.008 -6.199 10.297 1.00 95.00 96 VAL A CA 1
ATOM 782 C C . VAL A 1 96 ? -6.202 -6.257 11.810 1.00 95.00 96 VAL A C 1
ATOM 784 O O . VAL A 1 96 ? -7.287 -5.967 12.315 1.00 95.00 96 VAL A O 1
ATOM 787 N N . ARG A 1 97 ? -5.164 -6.671 12.540 1.00 94.75 97 ARG A N 1
ATOM 788 C CA . ARG A 1 97 ? -5.180 -6.659 14.006 1.00 94.75 97 ARG A CA 1
ATOM 789 C C . ARG A 1 97 ? -5.015 -5.226 14.498 1.00 94.75 97 ARG A C 1
ATOM 791 O O . ARG A 1 97 ? -4.087 -4.540 14.078 1.00 94.75 97 ARG A O 1
ATOM 798 N N . VAL A 1 98 ? -5.899 -4.824 15.397 1.00 93.69 98 VAL A N 1
ATOM 799 C CA . VAL A 1 98 ? -5.932 -3.521 16.051 1.00 93.69 98 VAL A CA 1
ATOM 800 C C . VAL A 1 98 ? -5.484 -3.708 17.500 1.00 93.69 98 VAL A C 1
ATOM 802 O O . VAL A 1 98 ? -6.123 -4.471 18.228 1.00 93.69 98 VAL A O 1
ATOM 805 N N . PRO A 1 99 ? -4.391 -3.059 17.936 1.00 94.81 99 PRO A N 1
ATOM 806 C CA . PRO A 1 99 ? -3.935 -3.181 19.314 1.00 94.81 99 PRO A CA 1
ATOM 807 C C . PRO A 1 99 ? -5.011 -2.710 20.309 1.00 94.81 99 PRO A C 1
ATOM 809 O O . PRO A 1 99 ? -5.681 -1.711 20.034 1.00 94.81 99 PRO A O 1
ATOM 812 N N . PRO A 1 100 ? -5.177 -3.375 21.471 1.00 92.81 100 PRO A N 1
ATOM 813 C CA . PRO A 1 100 ? -6.243 -3.067 22.431 1.00 92.81 100 PRO A CA 1
ATOM 814 C C . PRO A 1 100 ? -6.325 -1.587 22.815 1.00 92.81 100 PRO A C 1
ATOM 816 O O . PRO A 1 100 ? -7.417 -1.026 22.875 1.00 92.81 100 PRO A O 1
ATOM 819 N N . LYS A 1 101 ? -5.167 -0.925 22.949 1.00 95.00 101 LYS A N 1
ATOM 820 C CA . LYS A 1 101 ? -5.093 0.481 23.349 1.00 95.00 101 LYS A CA 1
ATOM 821 C C . LYS A 1 101 ? -5.824 1.434 22.397 1.00 95.00 101 LYS A C 1
ATOM 823 O O . LYS A 1 101 ? -6.279 2.485 22.836 1.00 95.00 101 LYS A O 1
ATOM 828 N N . TRP A 1 102 ? -5.997 1.067 21.125 1.00 94.50 102 TRP A N 1
ATOM 829 C CA . TRP A 1 102 ? -6.799 1.845 20.175 1.00 94.50 102 TRP A CA 1
ATOM 830 C C . TRP A 1 102 ? -8.283 1.877 20.560 1.00 94.50 102 TRP A C 1
ATOM 832 O O . TRP A 1 102 ? -8.921 2.923 20.453 1.00 94.50 102 TRP A O 1
ATOM 842 N N . TYR A 1 103 ? -8.830 0.748 21.024 1.00 92.81 103 TYR A N 1
ATOM 843 C CA . TYR A 1 103 ? -10.215 0.661 21.490 1.00 92.81 103 TYR A CA 1
ATOM 844 C C . TYR A 1 103 ? -10.402 1.432 22.799 1.00 92.81 103 TYR A C 1
ATOM 846 O O . TYR A 1 103 ? -11.383 2.163 22.938 1.00 92.81 103 TYR A O 1
ATOM 854 N N . ASP A 1 104 ? -9.443 1.312 23.721 1.00 93.88 104 ASP A N 1
ATOM 855 C CA . ASP A 1 104 ? -9.468 2.029 24.998 1.00 93.88 104 ASP A CA 1
ATOM 856 C C . ASP A 1 104 ? -9.421 3.543 24.777 1.00 93.88 104 ASP A C 1
ATOM 858 O O . ASP A 1 104 ? -10.288 4.262 25.265 1.00 93.88 104 ASP A O 1
ATOM 862 N N . ALA A 1 105 ? -8.470 4.021 23.966 1.00 95.12 105 ALA A N 1
ATOM 863 C CA . ALA A 1 105 ? -8.339 5.439 23.642 1.00 95.12 105 ALA A CA 1
ATOM 864 C C . ALA A 1 105 ? -9.600 5.984 22.957 1.00 95.12 105 ALA A C 1
ATOM 866 O O . ALA A 1 105 ? -10.070 7.066 23.295 1.00 95.12 105 ALA A O 1
ATOM 867 N N . TYR A 1 106 ? -10.197 5.228 22.031 1.00 94.50 106 TYR A N 1
ATOM 868 C CA . TYR A 1 106 ? -11.448 5.644 21.403 1.00 94.50 106 TYR A CA 1
ATOM 869 C C . TYR A 1 106 ? -12.571 5.832 22.427 1.00 94.50 106 TYR A C 1
ATOM 871 O O . TYR A 1 106 ? -13.262 6.853 22.417 1.00 94.50 106 TYR A O 1
ATOM 879 N N . LYS A 1 107 ? -12.739 4.861 23.330 1.00 93.94 107 LYS A N 1
ATOM 880 C CA . LYS A 1 107 ? -13.773 4.903 24.364 1.00 93.94 107 LYS A CA 1
ATOM 881 C C . LYS A 1 107 ? -13.532 6.029 25.369 1.00 93.94 107 LYS A C 1
ATOM 883 O O . LYS A 1 107 ? -14.485 6.692 25.763 1.00 93.94 107 LYS A O 1
ATOM 888 N N . GLU A 1 108 ? -12.280 6.266 25.757 1.00 94.31 108 GLU A N 1
ATOM 889 C CA . GLU A 1 108 ? -11.885 7.372 26.640 1.00 94.31 108 GLU A CA 1
ATOM 890 C C . GLU A 1 108 ? -12.229 8.741 26.029 1.00 94.31 108 GLU A C 1
ATOM 892 O O . GLU A 1 108 ? -12.741 9.610 26.730 1.00 94.31 108 GLU A O 1
ATOM 897 N N . PHE A 1 109 ? -11.992 8.928 24.727 1.00 94.00 109 PHE A N 1
ATOM 898 C CA . PHE A 1 109 ? -12.220 10.210 24.049 1.00 94.00 109 PHE A CA 1
ATOM 899 C C . PHE A 1 109 ? -13.678 10.450 23.646 1.00 94.00 109 PHE A C 1
ATOM 901 O O . PHE A 1 109 ? -14.125 11.594 23.628 1.00 94.00 109 PHE A O 1
ATOM 908 N N . THR A 1 110 ? -14.416 9.399 23.281 1.00 91.62 110 THR A N 1
ATOM 909 C CA . THR A 1 110 ? -15.770 9.536 22.709 1.00 91.62 110 THR A CA 1
ATOM 910 C C . THR A 1 110 ? -16.888 9.147 23.670 1.00 91.62 110 THR A C 1
ATOM 912 O O . THR A 1 110 ? -18.030 9.550 23.468 1.00 91.62 110 THR A O 1
ATOM 915 N N . GLY A 1 111 ? -16.590 8.353 24.702 1.00 92.69 111 GLY A N 1
ATOM 916 C CA . GLY A 1 111 ? -17.594 7.760 25.585 1.00 92.69 111 GLY A CA 1
ATOM 917 C C . GLY A 1 111 ? -18.403 6.615 24.959 1.00 92.69 111 GLY A C 1
ATOM 918 O O . GLY A 1 111 ? -19.228 6.025 25.656 1.00 92.69 111 GLY A O 1
ATOM 919 N N . ASP A 1 112 ? -18.165 6.262 23.690 1.00 89.69 112 ASP A N 1
ATOM 920 C CA . ASP A 1 112 ? -18.877 5.199 22.967 1.00 89.69 112 ASP A CA 1
ATOM 921 C C . ASP A 1 112 ? -17.908 4.110 22.466 1.00 89.69 112 ASP A C 1
ATOM 923 O O . ASP A 1 112 ? -16.685 4.190 22.597 1.00 89.69 112 ASP A O 1
ATOM 927 N N . THR A 1 113 ? -18.461 3.036 21.912 1.00 87.12 113 THR A N 1
ATOM 928 C CA . THR A 1 113 ? -17.711 1.943 21.297 1.00 87.12 113 THR A CA 1
ATOM 929 C C . THR A 1 113 ? -17.624 2.126 19.786 1.00 87.12 113 THR A C 1
ATOM 931 O O . THR A 1 113 ? -18.579 2.557 19.140 1.00 87.12 113 THR A O 1
ATOM 934 N N . LEU A 1 114 ? -16.498 1.717 19.191 1.00 86.12 114 LEU A N 1
ATOM 935 C CA . LEU A 1 114 ? -16.295 1.779 17.737 1.00 86.12 114 LEU A CA 1
ATOM 936 C C . LEU A 1 114 ? -17.397 1.071 16.949 1.00 86.12 114 LEU A C 1
ATOM 938 O O . LEU A 1 114 ? -17.789 1.550 15.892 1.00 86.12 114 LEU A O 1
ATOM 942 N N . THR A 1 115 ? -17.913 -0.049 17.457 1.00 85.44 115 THR A N 1
ATOM 943 C CA . THR A 1 115 ? -18.987 -0.803 16.800 1.00 85.44 115 THR A CA 1
ATOM 944 C C . THR A 1 115 ? -20.274 0.015 16.686 1.00 85.44 115 THR A C 1
ATOM 946 O O . THR A 1 115 ? -20.908 -0.004 15.632 1.00 85.44 115 THR A O 1
ATOM 949 N N . ASN A 1 116 ? -20.644 0.765 17.729 1.00 85.81 116 ASN A N 1
ATOM 950 C CA . ASN A 1 116 ? -21.828 1.625 17.702 1.00 85.81 116 ASN A CA 1
ATOM 951 C C . ASN A 1 116 ? -21.637 2.792 16.731 1.00 85.81 116 ASN A C 1
ATOM 953 O O . ASN A 1 116 ? -22.483 3.021 15.862 1.00 85.81 116 ASN A O 1
ATOM 957 N N . SER A 1 117 ? -20.497 3.476 16.829 1.00 86.69 117 SER A N 1
ATOM 958 C CA . SER A 1 117 ? -20.176 4.620 15.978 1.00 86.69 117 SER A CA 1
ATOM 959 C C . SER A 1 117 ? -20.039 4.237 14.506 1.00 86.69 117 SER A C 1
ATOM 961 O O . SER A 1 117 ? -20.468 4.990 13.633 1.00 86.69 117 SER A O 1
ATOM 963 N N . LEU A 1 118 ? -19.506 3.048 14.201 1.00 88.00 118 LEU A N 1
ATOM 964 C CA . LEU A 1 118 ? -19.319 2.563 12.831 1.00 88.00 118 LEU A CA 1
ATOM 965 C C . LEU A 1 118 ? -20.626 2.555 12.033 1.00 88.00 118 LEU A C 1
ATOM 967 O O . LEU A 1 118 ? -20.619 2.951 10.865 1.00 88.00 118 LEU A O 1
ATOM 971 N N . ASN A 1 119 ? -21.738 2.163 12.664 1.00 82.94 119 ASN A N 1
ATOM 972 C CA . ASN A 1 119 ? -23.061 2.112 12.033 1.00 82.94 119 ASN A CA 1
ATOM 973 C C . ASN A 1 119 ? -23.552 3.485 11.549 1.00 82.94 119 ASN A C 1
ATOM 975 O O . ASN A 1 119 ? -24.401 3.558 10.660 1.00 82.94 119 ASN A O 1
ATOM 979 N N . GLN A 1 120 ? -23.006 4.564 12.113 1.00 83.75 120 GLN A N 1
ATOM 980 C CA . GLN A 1 120 ? -23.314 5.945 11.747 1.00 83.75 120 GLN A CA 1
ATOM 981 C C . GLN A 1 120 ? -22.376 6.495 10.659 1.00 83.75 120 GLN A C 1
ATOM 983 O O . GLN A 1 120 ? -22.570 7.608 10.175 1.00 83.75 120 GLN A O 1
ATOM 988 N N . THR A 1 121 ? -21.356 5.733 10.252 1.00 84.62 121 THR A N 1
ATOM 989 C CA . THR A 1 121 ? -20.384 6.153 9.234 1.00 84.62 121 THR A CA 1
ATOM 990 C C . THR A 1 121 ? -20.719 5.614 7.845 1.00 84.62 121 THR A C 1
ATOM 992 O O . THR A 1 121 ? -21.440 4.631 7.675 1.00 84.62 121 THR A O 1
ATOM 995 N N . THR A 1 122 ? -20.075 6.187 6.824 1.00 87.81 122 THR A N 1
ATOM 996 C CA . THR A 1 122 ? -20.108 5.668 5.446 1.00 87.81 122 THR A CA 1
ATOM 997 C C . THR A 1 122 ? -19.452 4.292 5.288 1.00 87.81 122 THR A C 1
ATOM 999 O O . THR A 1 122 ? -19.459 3.743 4.191 1.00 87.81 122 THR A O 1
ATOM 1002 N N . PHE A 1 123 ? -18.825 3.750 6.337 1.00 91.50 123 PHE A N 1
ATOM 1003 C CA . PHE A 1 123 ? -18.078 2.495 6.282 1.00 91.50 123 PHE A CA 1
ATOM 1004 C C . PHE A 1 123 ? -18.857 1.285 6.795 1.00 91.50 123 PHE A C 1
ATOM 1006 O O . PHE A 1 123 ? -18.332 0.180 6.698 1.00 91.50 123 PHE A O 1
ATOM 1013 N N . ARG A 1 124 ? -20.084 1.459 7.302 1.00 90.44 124 ARG A N 1
ATOM 1014 C CA . ARG A 1 124 ? -20.868 0.388 7.948 1.00 90.44 124 ARG A CA 1
ATOM 1015 C C . ARG A 1 124 ? -20.998 -0.898 7.118 1.00 90.44 124 ARG A C 1
ATOM 1017 O O . ARG A 1 124 ? -20.997 -1.984 7.677 1.00 90.44 124 ARG A O 1
ATOM 1024 N N . ASP A 1 125 ? -21.076 -0.767 5.792 1.00 92.25 125 ASP A N 1
ATOM 1025 C CA . ASP A 1 125 ? -21.264 -1.896 4.871 1.00 92.25 125 ASP A CA 1
ATOM 1026 C C . ASP A 1 125 ? -19.921 -2.492 4.401 1.00 92.25 125 ASP A C 1
ATOM 1028 O O . ASP A 1 125 ? -19.862 -3.604 3.884 1.00 92.25 125 ASP A O 1
ATOM 1032 N N . ALA A 1 126 ? -18.823 -1.752 4.580 1.00 94.19 126 ALA A N 1
ATOM 1033 C CA . ALA A 1 126 ? -17.494 -2.082 4.070 1.00 94.19 126 ALA A CA 1
ATOM 1034 C C . ALA A 1 126 ? -16.497 -2.481 5.169 1.00 94.19 126 ALA A C 1
ATOM 1036 O O . ALA A 1 126 ? -15.399 -2.948 4.852 1.00 94.19 126 ALA A O 1
ATOM 1037 N N . VAL A 1 127 ? -16.847 -2.258 6.435 1.00 95.38 127 VAL A N 1
ATOM 1038 C CA . VAL A 1 127 ? -15.999 -2.465 7.606 1.00 95.38 127 VAL A CA 1
ATOM 1039 C C . VAL A 1 127 ? -16.807 -3.171 8.686 1.00 95.38 127 VAL A C 1
ATOM 1041 O O . VAL A 1 127 ? -17.990 -2.913 8.858 1.00 95.38 127 VAL A O 1
ATOM 1044 N N . SER A 1 128 ? -16.164 -4.052 9.443 1.00 93.75 128 SER A N 1
ATOM 1045 C CA . SER A 1 128 ? -16.711 -4.577 10.695 1.00 93.75 128 SER A CA 1
ATOM 1046 C C . SER A 1 128 ? -15.604 -4.783 11.721 1.00 93.75 128 SER A C 1
ATOM 1048 O O . SER A 1 128 ? -14.440 -4.984 11.366 1.00 93.75 128 SER A O 1
ATOM 1050 N N . PHE A 1 129 ? -15.966 -4.741 13.000 1.00 90.75 129 PHE A N 1
ATOM 1051 C CA . PHE A 1 129 ? -15.061 -5.052 14.102 1.00 90.75 129 PHE A CA 1
ATOM 1052 C C . PHE A 1 129 ? -15.395 -6.434 14.662 1.00 90.75 129 PHE A C 1
ATOM 1054 O O . PHE A 1 129 ? -16.554 -6.736 14.941 1.00 90.75 129 PHE A O 1
ATOM 1061 N N . GLN A 1 130 ? -14.380 -7.281 14.819 1.00 86.44 130 GLN A N 1
ATOM 1062 C CA . GLN A 1 130 ? -14.516 -8.589 15.450 1.00 86.44 130 GLN A CA 1
ATOM 1063 C C . GLN A 1 130 ? -13.332 -8.823 16.384 1.00 86.44 130 GLN A C 1
ATOM 1065 O O . GLN A 1 130 ? -12.201 -8.985 15.926 1.00 86.44 130 GLN A O 1
ATOM 1070 N N . ASN A 1 131 ? -13.604 -8.890 17.687 1.00 85.44 131 ASN A N 1
ATOM 1071 C CA . ASN A 1 131 ? -12.586 -8.981 18.734 1.00 85.44 131 ASN A CA 1
ATOM 1072 C C . ASN A 1 131 ? -11.560 -7.839 18.605 1.00 85.44 131 ASN A C 1
ATOM 1074 O O . ASN A 1 131 ? -11.928 -6.670 18.592 1.00 85.44 131 ASN A O 1
ATOM 1078 N N . ASP A 1 132 ? -10.282 -8.182 18.467 1.00 89.12 132 ASP A N 1
ATOM 1079 C CA . ASP A 1 132 ? -9.149 -7.277 18.309 1.00 89.12 132 ASP A CA 1
ATOM 1080 C C . ASP A 1 132 ? -8.856 -6.938 16.838 1.00 89.12 132 ASP A C 1
ATOM 1082 O O . ASP A 1 132 ? -7.729 -6.591 16.490 1.00 89.12 132 ASP A O 1
ATOM 1086 N N . LYS A 1 133 ? -9.827 -7.083 15.929 1.00 93.25 133 LYS A N 1
ATOM 1087 C CA . LYS A 1 133 ? -9.593 -6.962 14.484 1.00 93.25 133 LYS A CA 1
ATOM 1088 C C . LYS A 1 133 ? -10.603 -6.065 13.792 1.00 93.25 133 LYS A C 1
ATOM 1090 O O . LYS A 1 133 ? -11.805 -6.152 14.038 1.00 93.25 133 LYS A O 1
ATOM 1095 N N . ILE A 1 134 ? -10.095 -5.305 12.827 1.00 93.81 134 ILE A N 1
ATOM 1096 C CA . ILE A 1 134 ? -10.896 -4.642 11.804 1.00 93.81 134 ILE A CA 1
ATOM 1097 C C . ILE A 1 134 ? -10.913 -5.513 10.545 1.00 93.81 134 ILE A C 1
ATOM 1099 O O . ILE A 1 134 ? -9.868 -5.939 10.042 1.00 93.81 134 ILE A O 1
ATOM 1103 N N . ARG A 1 135 ? -12.113 -5.818 10.055 1.00 95.12 135 ARG A N 1
ATOM 1104 C CA . ARG A 1 135 ? -12.349 -6.533 8.799 1.00 95.12 135 ARG A CA 1
ATOM 1105 C C . ARG A 1 135 ? -12.777 -5.514 7.755 1.00 95.12 135 ARG A C 1
ATOM 1107 O O . ARG A 1 135 ? -13.737 -4.786 7.976 1.00 95.12 135 ARG A O 1
ATOM 1114 N N . ILE A 1 136 ? -12.053 -5.458 6.647 1.00 95.50 136 ILE A N 1
ATOM 1115 C CA . ILE A 1 136 ? -12.206 -4.479 5.573 1.00 95.50 136 ILE A CA 1
ATOM 1116 C C . ILE A 1 136 ? -12.578 -5.244 4.304 1.00 95.50 136 ILE A C 1
ATOM 1118 O O . ILE A 1 136 ? -11.920 -6.226 3.946 1.00 95.50 136 ILE A O 1
ATOM 1122 N N . SER A 1 137 ? -13.647 -4.810 3.643 1.00 94.69 137 SER A N 1
ATOM 1123 C CA . SER A 1 137 ? -14.061 -5.346 2.345 1.00 94.69 137 SER A CA 1
ATOM 1124 C C . SER A 1 137 ? -12.925 -5.243 1.314 1.00 94.69 137 SER A C 1
ATOM 1126 O O . SER A 1 137 ? -12.159 -4.270 1.344 1.00 94.69 137 SER A O 1
ATOM 1128 N N . PRO A 1 138 ? -12.797 -6.217 0.395 1.00 90.88 138 PRO A N 1
ATOM 1129 C CA . PRO A 1 138 ? -11.775 -6.172 -0.648 1.00 90.88 138 PRO A CA 1
ATOM 1130 C C . PRO A 1 138 ? -11.849 -4.889 -1.489 1.00 90.88 138 PRO A C 1
ATOM 1132 O O . PRO A 1 138 ? -10.820 -4.313 -1.841 1.00 90.88 138 PRO A O 1
ATOM 1135 N N . GLU A 1 139 ? -13.058 -4.395 -1.766 1.00 90.19 139 GLU A N 1
ATOM 1136 C CA . GLU A 1 139 ? -13.299 -3.193 -2.564 1.00 90.19 139 GLU A CA 1
ATOM 1137 C C . GLU A 1 139 ? -12.779 -1.932 -1.875 1.00 90.19 139 GLU A C 1
ATOM 1139 O O . GLU A 1 139 ? -12.177 -1.077 -2.525 1.00 90.19 139 GLU A O 1
ATOM 1144 N N . LEU A 1 140 ? -12.999 -1.797 -0.562 1.00 92.38 140 LEU A N 1
ATOM 1145 C CA . LEU A 1 140 ? -12.456 -0.675 0.201 1.00 92.38 140 LEU A CA 1
ATOM 1146 C C . LEU A 1 140 ? -10.938 -0.797 0.338 1.00 92.38 140 LEU A C 1
ATOM 1148 O O . LEU A 1 140 ? -10.238 0.196 0.159 1.00 92.38 140 LEU A O 1
ATOM 1152 N N . PHE A 1 141 ? -10.428 -2.003 0.597 1.00 90.75 141 PHE A N 1
ATOM 1153 C CA . PHE A 1 141 ? -8.992 -2.225 0.743 1.00 90.75 141 PHE A CA 1
ATOM 1154 C C . PHE A 1 141 ? -8.224 -1.885 -0.543 1.00 90.75 141 PHE A C 1
ATOM 1156 O O . PHE A 1 141 ? -7.174 -1.246 -0.487 1.00 90.75 141 PHE A O 1
ATOM 1163 N N . ARG A 1 142 ? -8.799 -2.206 -1.710 1.00 86.75 142 ARG A N 1
ATOM 1164 C CA . ARG A 1 142 ? -8.244 -1.861 -3.028 1.00 86.75 142 ARG A CA 1
ATOM 1165 C C . ARG A 1 142 ? -8.028 -0.362 -3.230 1.00 86.75 142 ARG A C 1
ATOM 1167 O O . ARG A 1 142 ? -7.067 0.051 -3.879 1.00 86.75 142 ARG A O 1
ATOM 1174 N N . LYS A 1 143 ? -8.892 0.469 -2.643 1.00 88.44 143 LYS A N 1
ATOM 1175 C CA . LYS A 1 143 ? -8.784 1.930 -2.761 1.00 88.44 143 LYS A CA 1
ATOM 1176 C C . LYS A 1 143 ? -7.532 2.478 -2.085 1.00 88.44 143 LYS A C 1
ATOM 1178 O O . LYS A 1 143 ? -7.021 3.494 -2.543 1.00 88.44 143 LYS A O 1
ATOM 1183 N N . PHE A 1 144 ? -7.006 1.806 -1.059 1.00 88.19 144 PHE A N 1
ATOM 1184 C CA . PHE A 1 144 ? -5.809 2.281 -0.366 1.00 88.19 144 PHE A CA 1
ATOM 1185 C C . PHE A 1 144 ? -4.588 2.311 -1.287 1.00 88.19 144 PHE A C 1
ATOM 1187 O O . PHE A 1 144 ? -3.825 3.263 -1.240 1.00 88.19 144 PHE A O 1
ATOM 1194 N N . TYR A 1 145 ? -4.427 1.337 -2.183 1.00 80.25 145 TYR A N 1
ATOM 1195 C CA . TYR A 1 145 ? -3.247 1.253 -3.052 1.00 80.25 145 TYR A CA 1
ATOM 1196 C C . TYR A 1 145 ? -3.490 1.692 -4.501 1.00 80.25 145 TYR A C 1
ATOM 1198 O O . TYR A 1 145 ? -2.605 1.565 -5.346 1.00 80.25 145 TYR A O 1
ATOM 1206 N N . THR A 1 146 ? -4.658 2.269 -4.799 1.00 82.50 146 THR A N 1
ATOM 1207 C CA . THR A 1 146 ? -4.924 2.845 -6.128 1.00 82.50 146 THR A CA 1
ATOM 1208 C C . THR A 1 146 ? -3.958 3.997 -6.424 1.00 82.50 146 THR A C 1
ATOM 1210 O O . THR A 1 146 ? -3.337 4.020 -7.482 1.00 82.50 146 THR A O 1
ATOM 1213 N N . ASN A 1 147 ? -3.735 4.892 -5.455 1.00 81.50 147 ASN A N 1
ATOM 1214 C CA . ASN A 1 147 ? -2.756 5.976 -5.597 1.00 81.50 147 ASN A CA 1
ATOM 1215 C C . ASN A 1 147 ? -1.324 5.442 -5.738 1.00 81.50 147 ASN A C 1
ATOM 1217 O O . ASN A 1 147 ? -0.550 5.984 -6.515 1.00 81.50 147 ASN A O 1
ATOM 1221 N N . ALA A 1 148 ? -0.992 4.353 -5.037 1.00 81.69 148 ALA A N 1
ATOM 1222 C CA . ALA A 1 148 ? 0.324 3.721 -5.130 1.00 81.69 148 ALA A CA 1
ATOM 1223 C C . ALA A 1 148 ? 0.586 3.097 -6.517 1.00 81.69 148 ALA A C 1
ATOM 1225 O O . ALA A 1 148 ? 1.682 3.173 -7.079 1.00 81.69 148 ALA A O 1
ATOM 1226 N N . THR A 1 149 ? -0.463 2.523 -7.112 1.00 82.38 149 THR A N 1
ATOM 1227 C CA . THR A 1 149 ? -0.439 2.014 -8.490 1.00 82.38 149 THR A CA 1
ATOM 1228 C C . THR A 1 149 ? -0.159 3.141 -9.480 1.00 82.38 149 THR A C 1
ATOM 1230 O O . THR A 1 149 ? 0.758 3.021 -10.292 1.00 82.38 149 THR A O 1
ATOM 1233 N N . GLU A 1 150 ? -0.899 4.248 -9.389 1.00 86.25 150 GLU A N 1
ATOM 1234 C CA . GLU A 1 150 ? -0.690 5.410 -10.261 1.00 86.25 150 GLU A CA 1
ATOM 1235 C C . GLU A 1 150 ? 0.696 6.030 -10.066 1.00 86.25 150 GLU A C 1
ATOM 1237 O O . GLU A 1 150 ? 1.400 6.253 -11.048 1.00 86.25 150 GLU A O 1
ATOM 1242 N N . PHE A 1 151 ? 1.149 6.197 -8.819 1.00 87.06 151 PHE A N 1
ATOM 1243 C CA . PHE A 1 151 ? 2.495 6.685 -8.517 1.00 87.06 151 PHE A CA 1
ATOM 1244 C C . PHE A 1 151 ? 3.578 5.808 -9.160 1.00 87.06 151 PHE A C 1
ATOM 1246 O O . PHE A 1 151 ? 4.488 6.311 -9.818 1.00 87.06 151 PHE A O 1
ATOM 1253 N N . THR A 1 152 ? 3.460 4.481 -9.048 1.00 87.44 152 THR A N 1
ATOM 1254 C CA . THR A 1 152 ? 4.399 3.550 -9.691 1.00 87.44 152 THR A CA 1
ATOM 1255 C C . THR A 1 152 ? 4.393 3.708 -11.217 1.00 87.44 152 THR A C 1
ATOM 1257 O O . THR A 1 152 ? 5.457 3.700 -11.840 1.00 87.44 152 THR A O 1
ATOM 1260 N N . ILE A 1 153 ? 3.219 3.879 -11.832 1.00 89.06 153 ILE A N 1
ATOM 1261 C CA . ILE A 1 153 ? 3.092 4.082 -13.282 1.00 89.06 153 ILE A CA 1
ATOM 1262 C C . ILE A 1 153 ? 3.745 5.401 -13.720 1.00 89.06 153 ILE A C 1
ATOM 1264 O O . ILE A 1 153 ? 4.475 5.408 -14.711 1.00 89.06 153 ILE A O 1
ATOM 1268 N N . GLU A 1 154 ? 3.549 6.493 -12.979 1.00 90.50 154 GLU A N 1
ATOM 1269 C CA . GLU A 1 154 ? 4.217 7.776 -13.245 1.00 90.50 154 GLU A CA 1
ATOM 1270 C C . GLU A 1 154 ? 5.745 7.654 -13.156 1.00 90.50 154 GLU A C 1
ATOM 1272 O O . GLU A 1 154 ? 6.482 8.270 -13.930 1.00 90.50 154 GLU A O 1
ATOM 1277 N N . MET A 1 155 ? 6.254 6.849 -12.221 1.00 90.88 155 MET A N 1
ATOM 1278 C CA . MET A 1 155 ? 7.692 6.608 -12.098 1.00 90.88 155 MET A CA 1
ATOM 1279 C C . MET A 1 155 ? 8.245 5.802 -13.278 1.00 90.88 155 MET A C 1
ATOM 1281 O O . MET A 1 155 ? 9.342 6.100 -13.764 1.00 90.88 155 MET A O 1
ATOM 1285 N N . VAL A 1 156 ? 7.482 4.832 -13.793 1.00 91.19 156 VAL A N 1
ATOM 1286 C CA . VAL A 1 156 ? 7.815 4.146 -15.051 1.00 91.19 156 VAL A CA 1
ATOM 1287 C C . VAL A 1 156 ? 7.851 5.145 -16.207 1.00 91.19 156 VAL A C 1
ATOM 1289 O O . VAL A 1 156 ? 8.832 5.156 -16.948 1.00 91.19 156 VAL A O 1
ATOM 1292 N N . GLU A 1 157 ? 6.854 6.026 -16.320 1.00 91.56 157 GLU A N 1
ATOM 1293 C CA . GLU A 1 157 ? 6.780 7.061 -17.363 1.00 91.56 157 GLU A CA 1
ATOM 1294 C C . GLU A 1 157 ? 8.026 7.942 -17.380 1.00 91.56 157 GLU A C 1
ATOM 1296 O O . GLU A 1 157 ? 8.725 8.056 -18.390 1.00 91.56 157 GLU A O 1
ATOM 1301 N N . LYS A 1 158 ? 8.351 8.505 -16.213 1.00 91.75 158 LYS A N 1
ATOM 1302 C CA . LYS A 1 158 ? 9.520 9.364 -16.021 1.00 91.75 158 LYS A CA 1
ATOM 1303 C C . LYS A 1 158 ? 10.812 8.644 -16.380 1.00 91.75 158 LYS A C 1
ATOM 1305 O O . LYS A 1 158 ? 11.730 9.284 -16.877 1.00 91.75 158 LYS A O 1
ATOM 1310 N N . THR A 1 159 ? 10.894 7.337 -16.133 1.00 92.44 159 THR A N 1
ATOM 1311 C CA . THR A 1 159 ? 12.074 6.530 -16.470 1.00 92.44 159 THR A CA 1
ATOM 1312 C C . THR A 1 159 ? 12.165 6.275 -17.969 1.00 92.44 159 THR A C 1
ATOM 1314 O O . THR A 1 159 ? 13.230 6.464 -18.551 1.00 92.44 159 THR A O 1
ATOM 1317 N N . LEU A 1 160 ? 11.058 5.891 -18.610 1.00 91.75 160 LEU A N 1
ATOM 1318 C CA . LEU A 1 160 ? 11.009 5.619 -20.049 1.00 91.75 160 LEU A CA 1
ATOM 1319 C C . LEU A 1 160 ? 11.249 6.877 -20.897 1.00 91.75 160 LEU A C 1
ATOM 1321 O O . LEU A 1 160 ? 11.770 6.769 -22.003 1.00 91.75 160 LEU A O 1
ATOM 1325 N N . ALA A 1 161 ? 10.943 8.064 -20.368 1.00 91.88 161 ALA A N 1
ATOM 1326 C CA . ALA A 1 161 ? 11.226 9.342 -21.020 1.00 91.88 161 ALA A CA 1
ATOM 1327 C C . ALA A 1 161 ? 12.720 9.735 -21.025 1.00 91.88 161 ALA A C 1
ATOM 1329 O O . ALA A 1 161 ? 13.103 10.688 -21.707 1.00 91.88 161 ALA A O 1
ATOM 1330 N N . LYS A 1 162 ? 13.586 9.045 -20.267 1.00 93.19 162 LYS A N 1
ATOM 1331 C CA . LYS A 1 162 ? 15.016 9.377 -20.191 1.00 93.19 162 LYS A CA 1
ATOM 1332 C C . LYS A 1 162 ? 15.803 8.852 -21.390 1.00 93.19 162 LYS A C 1
ATOM 1334 O O . LYS A 1 162 ? 15.531 7.782 -21.929 1.00 93.19 162 LYS A O 1
ATOM 1339 N N . GLN A 1 163 ? 16.901 9.539 -21.708 1.00 91.25 163 GLN A N 1
ATOM 1340 C CA . GLN A 1 163 ? 17.852 9.121 -22.745 1.00 91.25 163 GLN A CA 1
ATOM 1341 C C . GLN A 1 163 ? 18.422 7.710 -22.503 1.00 91.25 163 GLN A C 1
ATOM 1343 O O . GLN A 1 163 ? 18.638 6.949 -23.450 1.00 91.25 163 GLN A O 1
ATOM 1348 N N . SER A 1 164 ? 18.642 7.340 -21.237 1.00 90.31 164 SER A N 1
ATOM 1349 C CA . SER A 1 164 ? 19.103 6.006 -20.829 1.00 90.31 164 SER A CA 1
ATOM 1350 C C . SER A 1 164 ? 18.152 4.900 -21.303 1.00 90.31 164 SER A C 1
ATOM 1352 O O . SER A 1 164 ? 18.619 3.832 -21.709 1.00 90.31 164 SER A O 1
ATOM 1354 N N . ALA A 1 165 ? 16.847 5.188 -21.353 1.00 90.06 165 ALA A N 1
ATOM 1355 C CA . ALA A 1 165 ? 15.777 4.259 -21.698 1.00 90.06 165 ALA A CA 1
ATOM 1356 C C . ALA A 1 165 ? 15.457 4.151 -23.202 1.00 90.06 165 ALA A C 1
ATOM 1358 O O . ALA A 1 165 ? 14.634 3.321 -23.598 1.00 90.06 165 ALA A O 1
ATOM 1359 N N . LEU A 1 166 ? 16.126 4.923 -24.068 1.00 90.00 166 LEU A N 1
ATOM 1360 C CA . LEU A 1 166 ? 15.930 4.804 -25.514 1.00 90.00 166 LEU A CA 1
ATOM 1361 C C . LEU A 1 166 ? 16.262 3.395 -26.011 1.00 90.00 166 LEU A C 1
ATOM 1363 O O . LEU A 1 166 ? 17.365 2.892 -25.776 1.00 90.00 166 LEU A O 1
ATOM 1367 N N . GLY A 1 167 ? 15.320 2.799 -26.746 1.00 87.69 167 GLY A N 1
ATOM 1368 C CA . GLY A 1 167 ? 15.445 1.458 -27.320 1.00 87.69 167 GLY A CA 1
ATOM 1369 C C . GLY A 1 167 ? 15.020 0.317 -26.389 1.00 87.69 167 GLY A C 1
ATOM 1370 O O . GLY A 1 167 ? 15.192 -0.844 -26.755 1.00 87.69 167 GLY A O 1
ATOM 1371 N N . ILE A 1 168 ? 14.458 0.604 -25.206 1.00 90.25 168 ILE A N 1
ATOM 1372 C CA . ILE A 1 168 ? 13.881 -0.439 -24.345 1.00 90.25 168 ILE A CA 1
ATOM 1373 C C . ILE A 1 168 ? 12.671 -1.071 -25.038 1.00 90.25 168 ILE A C 1
ATOM 1375 O O . ILE A 1 168 ? 11.643 -0.429 -25.224 1.00 90.25 168 ILE A O 1
ATOM 1379 N N . GLY A 1 169 ? 12.762 -2.359 -25.366 1.00 84.88 169 GLY A N 1
ATOM 1380 C CA . GLY A 1 169 ? 11.637 -3.132 -25.910 1.00 84.88 169 GLY A CA 1
ATOM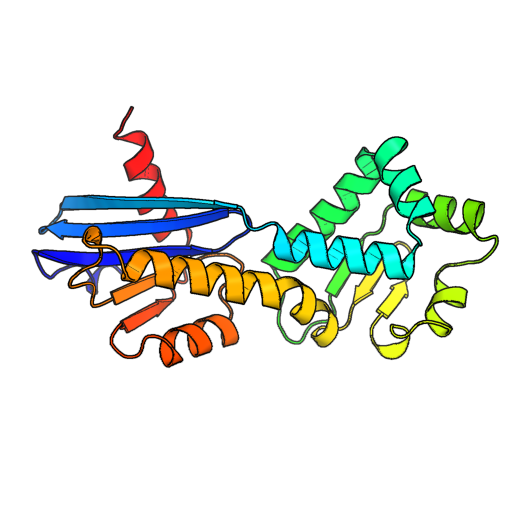 1381 C C . GLY A 1 169 ? 10.871 -3.945 -24.862 1.00 84.88 169 GLY A C 1
ATOM 1382 O O . GLY A 1 169 ? 9.752 -4.382 -25.118 1.00 84.88 169 GLY A O 1
ATOM 1383 N N . VAL A 1 170 ? 11.463 -4.178 -23.685 1.00 87.81 170 VAL A N 1
ATOM 1384 C CA . VAL A 1 170 ? 10.907 -5.069 -22.653 1.00 87.81 170 VAL A CA 1
ATOM 1385 C C . VAL A 1 170 ? 11.028 -4.436 -21.271 1.00 87.81 170 VAL A C 1
ATOM 1387 O O . VAL A 1 170 ? 12.107 -3.980 -20.887 1.00 87.81 170 VAL A O 1
ATOM 1390 N N . VAL A 1 171 ? 9.935 -4.482 -20.511 1.00 89.81 171 VAL A N 1
ATOM 1391 C CA . VAL A 1 171 ? 9.876 -4.084 -19.102 1.00 89.81 171 VAL A CA 1
ATOM 1392 C C . VAL A 1 171 ? 9.606 -5.331 -18.266 1.00 89.81 171 VAL A C 1
ATOM 1394 O O . VAL A 1 171 ? 8.562 -5.972 -18.403 1.00 89.81 171 VAL A O 1
ATOM 1397 N N . PHE A 1 172 ? 10.554 -5.691 -17.408 1.00 87.75 172 PHE A N 1
ATOM 1398 C CA . PHE A 1 172 ? 10.397 -6.756 -16.427 1.00 87.75 172 PHE A CA 1
ATOM 1399 C C . PHE A 1 172 ? 9.882 -6.172 -15.122 1.00 87.75 172 PHE A C 1
ATOM 1401 O O . PHE A 1 172 ? 10.437 -5.199 -14.622 1.00 87.75 172 PHE A O 1
ATOM 1408 N N . ILE A 1 173 ? 8.850 -6.786 -14.557 1.00 87.31 173 ILE A N 1
ATOM 1409 C CA . ILE A 1 173 ? 8.171 -6.274 -13.369 1.00 87.31 173 ILE A CA 1
ATOM 1410 C C . ILE A 1 173 ? 8.111 -7.362 -12.317 1.00 87.31 173 ILE A C 1
ATOM 1412 O O . ILE A 1 173 ? 7.754 -8.501 -12.618 1.00 87.31 173 ILE A O 1
ATOM 1416 N N . ALA A 1 174 ? 8.438 -7.010 -11.083 1.00 84.12 174 ALA A N 1
ATOM 1417 C CA . ALA A 1 174 ? 8.263 -7.871 -9.932 1.00 84.12 174 ALA A CA 1
ATOM 1418 C C . ALA A 1 174 ? 7.883 -7.056 -8.692 1.00 84.12 174 ALA A C 1
ATOM 1420 O O . ALA A 1 174 ? 8.040 -5.837 -8.673 1.00 84.12 174 ALA A O 1
ATOM 1421 N N . GLY A 1 175 ? 7.422 -7.741 -7.650 1.00 76.25 175 GLY A N 1
ATOM 1422 C CA . GLY A 1 175 ? 7.177 -7.142 -6.343 1.00 76.25 175 GLY A CA 1
ATOM 1423 C C . GLY A 1 175 ? 5.746 -7.303 -5.845 1.00 76.25 175 GLY A C 1
ATOM 1424 O O . GLY A 1 175 ? 4.895 -7.889 -6.514 1.00 76.25 175 GLY A O 1
ATOM 1425 N N . ASP A 1 176 ? 5.522 -6.808 -4.633 1.00 70.25 176 ASP A N 1
ATOM 1426 C CA . ASP A 1 176 ? 4.379 -7.161 -3.788 1.00 70.25 176 ASP A CA 1
ATOM 1427 C C . ASP A 1 176 ? 3.072 -6.451 -4.204 1.00 70.25 176 ASP A C 1
ATOM 1429 O O . ASP A 1 176 ? 1.992 -6.855 -3.787 1.00 70.25 176 ASP A O 1
ATOM 1433 N N . HIS A 1 177 ? 3.154 -5.419 -5.054 1.00 69.50 177 HIS A N 1
ATOM 1434 C CA . HIS A 1 177 ? 2.004 -4.620 -5.513 1.00 69.50 177 HIS A CA 1
ATOM 1435 C C . HIS A 1 177 ? 1.685 -4.792 -7.010 1.00 69.50 177 HIS A C 1
ATOM 1437 O O . HIS A 1 177 ? 1.017 -3.957 -7.616 1.00 69.50 177 HIS A O 1
ATOM 1443 N N . VAL A 1 178 ? 2.166 -5.872 -7.632 1.00 77.19 178 VAL A N 1
ATOM 1444 C CA . VAL A 1 178 ? 1.972 -6.139 -9.067 1.00 77.19 178 VAL A CA 1
ATOM 1445 C C . VAL A 1 178 ? 0.755 -7.044 -9.261 1.00 77.19 178 VAL A C 1
ATOM 1447 O O . VAL A 1 178 ? 0.882 -8.264 -9.374 1.00 77.19 178 VAL A O 1
ATOM 1450 N N . ASP A 1 179 ? -0.438 -6.449 -9.292 1.00 76.12 179 ASP A N 1
ATOM 1451 C CA . ASP A 1 179 ? -1.687 -7.166 -9.569 1.00 76.12 179 ASP A CA 1
ATOM 1452 C C . ASP A 1 179 ? -2.077 -7.130 -11.063 1.00 76.12 179 ASP A C 1
ATOM 1454 O O . ASP A 1 179 ? -1.420 -6.514 -11.907 1.00 76.12 179 ASP A O 1
ATOM 1458 N N . GLN A 1 180 ? -3.150 -7.840 -11.426 1.00 78.94 180 GLN A N 1
ATOM 1459 C CA . GLN A 1 180 ? -3.620 -7.885 -12.816 1.00 78.94 180 GLN A CA 1
ATOM 1460 C C . GLN A 1 180 ? -4.060 -6.511 -13.336 1.00 78.94 180 GLN A C 1
ATOM 1462 O O . GLN A 1 180 ? -3.913 -6.243 -14.529 1.00 78.94 180 GLN A O 1
ATOM 1467 N N . VAL A 1 181 ? -4.591 -5.650 -12.461 1.00 80.62 181 VAL A N 1
ATOM 1468 C CA . VAL A 1 181 ? -5.027 -4.298 -12.826 1.00 80.62 181 VAL A CA 1
ATOM 1469 C C . VAL A 1 181 ? -3.804 -3.457 -13.161 1.00 80.62 181 VAL A C 1
ATOM 1471 O O . VAL A 1 181 ? -3.760 -2.875 -14.238 1.00 80.62 181 VAL A O 1
ATOM 1474 N N . PHE A 1 182 ? -2.777 -3.476 -12.312 1.00 84.12 182 PHE A N 1
ATOM 1475 C CA . PHE A 1 182 ? -1.501 -2.809 -12.548 1.00 84.12 182 PHE A CA 1
ATOM 1476 C C . PHE A 1 182 ? -0.888 -3.216 -13.896 1.00 84.12 182 PHE A C 1
ATOM 1478 O O . PHE A 1 182 ? -0.555 -2.366 -14.723 1.00 84.12 182 PHE A O 1
ATOM 1485 N N . VAL A 1 183 ? -0.782 -4.525 -14.152 1.00 87.19 183 VAL A N 1
ATOM 1486 C CA . VAL A 1 183 ? -0.180 -5.058 -15.386 1.00 87.19 183 VAL A CA 1
ATOM 1487 C C . VAL A 1 183 ? -0.985 -4.653 -16.616 1.00 87.19 183 VAL A C 1
ATOM 1489 O O . VAL A 1 183 ? -0.400 -4.270 -17.632 1.00 87.19 183 VAL A O 1
ATOM 1492 N N . LYS A 1 184 ? -2.318 -4.714 -16.530 1.00 87.81 184 LYS A N 1
ATOM 1493 C CA . LYS A 1 184 ? -3.210 -4.287 -17.607 1.00 87.81 184 LYS A CA 1
ATOM 1494 C C . LYS A 1 184 ? -3.041 -2.795 -17.893 1.00 87.81 184 LYS A C 1
ATOM 1496 O O . LYS A 1 184 ? -2.754 -2.447 -19.033 1.00 87.81 184 LYS A O 1
ATOM 1501 N N . THR A 1 185 ? -3.128 -1.945 -16.869 1.00 88.62 185 THR A N 1
ATOM 1502 C CA . THR A 1 185 ? -2.976 -0.490 -17.005 1.00 88.62 185 THR A CA 1
ATOM 1503 C C . THR A 1 185 ? -1.632 -0.132 -17.631 1.00 88.62 185 THR A C 1
ATOM 1505 O O . THR A 1 185 ? -1.571 0.687 -18.545 1.00 88.62 185 THR A O 1
ATOM 1508 N N . LEU A 1 186 ? -0.546 -0.774 -17.192 1.00 90.44 186 LEU A N 1
ATOM 1509 C CA . LEU A 1 186 ? 0.775 -0.513 -17.749 1.00 90.44 186 LEU A CA 1
ATOM 1510 C C . LEU A 1 186 ? 0.890 -0.984 -19.207 1.00 90.44 186 LEU A C 1
ATOM 1512 O O . LEU A 1 186 ? 1.442 -0.271 -20.037 1.00 90.44 186 LEU A O 1
ATOM 1516 N N . THR A 1 187 ? 0.333 -2.149 -19.542 1.00 91.25 187 THR A N 1
ATOM 1517 C CA . THR A 1 187 ? 0.329 -2.662 -20.923 1.00 91.25 187 THR A CA 1
ATOM 1518 C C . THR A 1 187 ? -0.469 -1.752 -21.861 1.00 91.25 187 THR A C 1
ATOM 1520 O O . THR A 1 187 ? -0.043 -1.506 -22.986 1.00 91.25 187 THR A O 1
ATOM 1523 N N . GLU A 1 188 ? -1.604 -1.222 -21.398 1.00 91.38 188 GLU A N 1
ATOM 1524 C CA . GLU A 1 188 ? -2.455 -0.306 -22.167 1.00 91.38 188 GLU A CA 1
ATOM 1525 C C . GLU A 1 188 ? -1.803 1.068 -22.369 1.00 91.38 188 GLU A C 1
ATOM 1527 O O . GLU A 1 188 ? -1.890 1.623 -23.463 1.00 91.38 188 GLU A O 1
ATOM 1532 N N . ARG A 1 189 ? -1.116 1.608 -21.351 1.00 91.56 189 ARG A N 1
ATOM 1533 C CA . ARG A 1 189 ? -0.404 2.896 -21.461 1.00 91.56 189 ARG A CA 1
ATOM 1534 C C . ARG A 1 189 ? 0.883 2.802 -22.284 1.00 91.56 189 ARG A C 1
ATOM 1536 O O . ARG A 1 189 ? 1.273 3.784 -22.908 1.00 91.56 189 ARG A O 1
ATOM 1543 N N . TYR A 1 190 ? 1.524 1.634 -22.316 1.00 90.00 190 TYR A N 1
ATOM 1544 C CA . TYR A 1 190 ? 2.841 1.434 -22.928 1.00 90.00 190 TYR A CA 1
ATOM 1545 C C . TYR A 1 190 ? 2.853 0.305 -23.972 1.00 90.00 190 TYR A C 1
ATOM 1547 O O . TYR A 1 190 ? 3.664 -0.618 -23.867 1.00 90.00 190 TYR A O 1
ATOM 1555 N N . PRO A 1 191 ? 2.020 0.373 -25.030 1.00 90.44 191 PRO A N 1
ATOM 1556 C CA . PRO A 1 191 ? 1.848 -0.727 -25.985 1.00 90.44 191 PRO A CA 1
ATOM 1557 C C . PRO A 1 191 ? 3.105 -1.026 -26.819 1.00 90.44 191 PRO A C 1
ATOM 1559 O O . PRO A 1 191 ? 3.242 -2.118 -27.365 1.00 90.44 191 PRO A O 1
ATOM 1562 N N . ALA A 1 192 ? 4.038 -0.071 -26.914 1.00 89.44 192 ALA A N 1
ATOM 1563 C CA . ALA A 1 192 ? 5.328 -0.254 -27.580 1.00 89.44 192 ALA A CA 1
ATOM 1564 C C . ALA A 1 192 ? 6.304 -1.139 -26.781 1.00 89.44 192 ALA A C 1
ATOM 1566 O O . ALA A 1 192 ? 7.304 -1.605 -27.328 1.00 89.44 192 ALA A O 1
ATOM 1567 N N . HIS A 1 193 ? 6.026 -1.375 -25.497 1.00 89.69 193 HIS A N 1
ATOM 1568 C CA . HIS A 1 193 ? 6.886 -2.131 -24.602 1.00 89.69 193 HIS A CA 1
ATOM 1569 C C . HIS A 1 193 ? 6.238 -3.463 -24.230 1.00 89.69 193 HIS A C 1
ATOM 1571 O O . HIS A 1 193 ? 5.090 -3.540 -23.796 1.00 89.69 193 HIS A O 1
ATOM 1577 N N . ARG A 1 194 ? 7.003 -4.549 -24.335 1.00 89.44 194 ARG A N 1
ATOM 1578 C CA . ARG A 1 194 ? 6.557 -5.857 -23.863 1.00 89.44 194 ARG A CA 1
ATOM 1579 C C . ARG A 1 194 ? 6.681 -5.927 -22.342 1.00 89.44 194 ARG A C 1
ATOM 1581 O O . ARG A 1 194 ? 7.792 -5.976 -21.816 1.00 89.44 194 ARG A O 1
ATOM 1588 N N . ILE A 1 195 ? 5.550 -6.004 -21.650 1.00 90.12 195 ILE A N 1
ATOM 1589 C CA . ILE A 1 195 ? 5.504 -6.173 -20.195 1.00 90.12 195 ILE A CA 1
ATOM 1590 C C . ILE A 1 195 ? 5.656 -7.655 -19.826 1.00 90.12 195 ILE A C 1
ATOM 1592 O O . ILE A 1 195 ? 4.936 -8.514 -20.338 1.00 90.12 195 ILE A O 1
ATOM 1596 N N . ILE A 1 196 ? 6.603 -7.975 -18.940 1.00 86.50 196 ILE A N 1
ATOM 1597 C CA . ILE A 1 196 ? 6.841 -9.334 -18.438 1.00 86.50 196 ILE A CA 1
ATOM 1598 C C . ILE A 1 196 ? 6.816 -9.325 -16.910 1.00 86.50 196 ILE A C 1
ATOM 1600 O O . ILE A 1 196 ? 7.716 -8.792 -16.266 1.00 86.50 196 ILE A O 1
ATOM 1604 N N . VAL A 1 197 ? 5.819 -9.990 -16.326 1.00 85.00 197 VAL A N 1
ATOM 1605 C CA . VAL A 1 197 ? 5.737 -10.188 -14.874 1.00 85.00 197 VAL A CA 1
ATOM 1606 C C . VAL A 1 197 ? 6.629 -11.358 -14.466 1.00 85.00 197 VAL A C 1
ATOM 1608 O O . VAL A 1 197 ? 6.428 -12.500 -14.889 1.00 85.00 197 VAL A O 1
ATOM 1611 N N . SER A 1 198 ? 7.626 -11.081 -13.634 1.00 77.25 198 SER A N 1
ATOM 1612 C CA . SER A 1 198 ? 8.463 -12.096 -13.010 1.00 77.25 198 SER A CA 1
ATOM 1613 C C . SER A 1 198 ? 7.792 -12.618 -11.743 1.00 77.25 198 SER A C 1
ATOM 1615 O O . SER A 1 198 ? 7.575 -11.877 -10.790 1.00 77.25 198 SER A O 1
ATOM 1617 N N . LYS A 1 199 ? 7.534 -13.930 -11.703 1.00 64.44 199 LYS A N 1
ATOM 1618 C CA . LYS A 1 199 ? 7.042 -14.624 -10.499 1.00 64.44 199 LYS A CA 1
ATOM 1619 C C . LYS A 1 199 ? 8.106 -14.786 -9.406 1.00 64.44 199 LYS A C 1
ATOM 1621 O O . LYS A 1 199 ? 7.763 -15.141 -8.289 1.00 64.44 199 LYS A O 1
ATOM 1626 N N . ASN A 1 200 ? 9.375 -14.524 -9.732 1.00 62.03 200 ASN A N 1
ATOM 1627 C CA . ASN A 1 200 ? 10.504 -14.622 -8.810 1.00 62.03 200 ASN A CA 1
ATOM 1628 C C . ASN A 1 200 ? 11.109 -13.220 -8.633 1.00 62.03 200 ASN A C 1
ATOM 1630 O O . ASN A 1 200 ? 12.082 -12.891 -9.325 1.00 62.03 200 ASN A O 1
ATOM 1634 N N . PRO A 1 201 ? 10.533 -12.370 -7.762 1.00 59.41 201 PRO A N 1
ATOM 1635 C CA . PRO A 1 201 ? 11.064 -11.038 -7.483 1.00 59.41 201 PRO A CA 1
ATOM 1636 C C . PRO A 1 201 ? 12.511 -11.103 -7.011 1.00 59.41 201 PRO A C 1
ATOM 1638 O O . PRO A 1 201 ? 13.310 -10.289 -7.447 1.00 59.41 201 PRO A O 1
ATOM 1641 N N . GLU A 1 202 ? 12.881 -12.141 -6.262 1.00 54.62 202 GLU A N 1
ATOM 1642 C CA . GLU A 1 202 ? 14.251 -12.403 -5.814 1.00 54.62 202 GLU A CA 1
ATOM 1643 C C . GLU A 1 202 ? 15.272 -12.477 -6.956 1.00 54.62 202 GLU A C 1
ATOM 1645 O O . GLU A 1 202 ? 16.414 -12.106 -6.751 1.00 54.62 202 GLU A O 1
ATOM 1650 N N . LEU A 1 203 ? 14.899 -12.884 -8.176 1.00 57.25 203 LEU A N 1
ATOM 1651 C CA . LEU A 1 203 ? 15.825 -12.909 -9.321 1.00 57.25 203 LEU A CA 1
ATOM 1652 C C . LEU A 1 203 ? 15.999 -11.535 -9.983 1.00 57.25 203 LEU A C 1
ATOM 1654 O O . LEU A 1 203 ? 17.042 -11.265 -10.579 1.00 57.25 203 LEU A O 1
ATOM 1658 N N . VAL A 1 204 ? 14.981 -10.677 -9.893 1.00 58.91 204 VAL A N 1
ATOM 1659 C CA . VAL A 1 204 ? 15.055 -9.274 -10.330 1.00 58.91 204 VAL A CA 1
ATOM 1660 C C . VAL A 1 204 ? 15.803 -8.457 -9.276 1.00 58.91 204 VAL A C 1
ATOM 1662 O O . VAL A 1 204 ? 16.679 -7.673 -9.625 1.00 58.91 204 VAL A O 1
ATOM 1665 N N . VAL A 1 205 ? 15.531 -8.730 -7.996 1.00 53.94 205 VAL A N 1
ATOM 1666 C CA . VAL A 1 205 ? 16.213 -8.180 -6.820 1.00 53.94 205 VAL A CA 1
ATOM 1667 C C . VAL A 1 205 ? 17.666 -8.625 -6.776 1.00 53.94 205 VAL A C 1
ATOM 1669 O O . VAL A 1 205 ? 18.507 -7.767 -6.633 1.00 53.94 205 VAL A O 1
ATOM 1672 N N . LEU A 1 206 ? 18.011 -9.902 -6.965 1.00 51.22 206 LEU A N 1
ATOM 1673 C CA . LEU A 1 206 ? 19.409 -10.354 -7.000 1.00 51.22 206 LEU A CA 1
ATOM 1674 C C . LEU A 1 206 ? 20.172 -9.669 -8.128 1.00 51.22 206 LEU A C 1
ATOM 1676 O O . LEU A 1 206 ? 21.309 -9.276 -7.930 1.00 51.22 206 LEU A O 1
ATOM 1680 N N . LYS A 1 207 ? 19.553 -9.446 -9.291 1.00 54.22 207 LYS A N 1
ATOM 1681 C CA . LYS A 1 207 ? 20.193 -8.639 -10.334 1.00 54.22 207 LYS A CA 1
ATOM 1682 C C . LYS A 1 207 ? 20.325 -7.174 -9.920 1.00 54.22 207 LYS A C 1
ATOM 1684 O O . LYS A 1 207 ? 21.400 -6.631 -10.096 1.00 54.22 207 LYS A O 1
ATOM 1689 N N . GLY A 1 208 ? 19.299 -6.554 -9.341 1.00 48.12 208 GLY A N 1
ATOM 1690 C CA . GLY A 1 208 ? 19.367 -5.160 -8.881 1.00 48.12 208 GLY A CA 1
ATOM 1691 C C . GLY A 1 208 ? 20.276 -4.923 -7.661 1.00 48.12 208 GLY A C 1
ATOM 1692 O O . GLY A 1 208 ? 20.897 -3.875 -7.566 1.00 48.12 208 GLY A O 1
ATOM 1693 N N . ALA A 1 209 ? 20.385 -5.889 -6.748 1.00 42.47 209 ALA A N 1
ATOM 1694 C CA . ALA A 1 209 ? 21.089 -5.807 -5.468 1.00 42.47 209 ALA A CA 1
ATOM 1695 C C . ALA A 1 209 ? 22.543 -6.287 -5.566 1.00 42.47 209 ALA A C 1
ATOM 1697 O O . ALA A 1 209 ? 23.426 -5.591 -5.079 1.00 42.47 209 ALA A O 1
ATOM 1698 N N . VAL A 1 210 ? 22.826 -7.396 -6.272 1.00 41.16 210 VAL A N 1
ATOM 1699 C CA . VAL A 1 210 ? 24.218 -7.816 -6.558 1.00 41.16 210 VAL A CA 1
ATOM 1700 C C . VAL A 1 210 ? 24.935 -6.754 -7.388 1.00 41.16 210 VAL A C 1
ATOM 1702 O O . VAL A 1 210 ? 26.137 -6.572 -7.249 1.00 41.16 210 VAL A O 1
ATOM 1705 N N . LEU A 1 211 ? 24.219 -6.010 -8.235 1.00 41.16 211 LEU A N 1
ATOM 1706 C CA . LEU A 1 211 ? 24.827 -4.898 -8.961 1.00 41.16 211 LEU A CA 1
ATOM 1707 C C . LEU A 1 211 ? 25.110 -3.671 -8.072 1.00 41.16 211 LEU A C 1
ATOM 1709 O O . LEU A 1 211 ? 26.014 -2.914 -8.410 1.00 41.16 211 LEU A O 1
ATOM 1713 N N . ASN A 1 212 ? 24.406 -3.489 -6.947 1.00 37.06 212 ASN A N 1
ATOM 1714 C CA . ASN A 1 212 ? 24.725 -2.435 -5.976 1.00 37.06 212 ASN A CA 1
ATOM 1715 C C . ASN A 1 212 ? 25.958 -2.790 -5.124 1.00 37.06 212 ASN A C 1
ATOM 1717 O O . ASN A 1 212 ? 26.775 -1.914 -4.875 1.00 37.06 212 ASN A O 1
ATOM 1721 N N . GLU A 1 213 ? 26.143 -4.058 -4.737 1.00 32.03 213 GLU A N 1
ATOM 1722 C CA . GLU A 1 213 ? 27.317 -4.508 -3.957 1.00 32.03 213 GLU A CA 1
ATOM 1723 C C . GLU A 1 213 ? 28.629 -4.559 -4.766 1.00 32.03 213 GLU A C 1
ATOM 1725 O O . GLU A 1 213 ? 29.702 -4.658 -4.187 1.00 32.03 213 GLU A O 1
ATOM 1730 N N . ILE A 1 214 ? 28.576 -4.474 -6.101 1.00 31.72 214 ILE A N 1
ATOM 1731 C CA . ILE A 1 214 ? 29.774 -4.400 -6.967 1.00 31.72 214 ILE A CA 1
ATOM 1732 C C . ILE A 1 214 ? 30.219 -2.932 -7.192 1.00 31.72 214 ILE A C 1
ATOM 1734 O O . ILE A 1 214 ? 31.184 -2.676 -7.911 1.00 31.72 214 ILE A O 1
ATOM 1738 N N . MET A 1 215 ? 29.534 -1.955 -6.583 1.00 3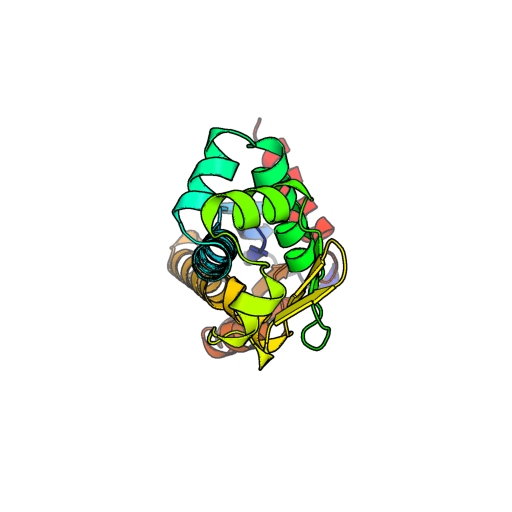2.97 215 MET A N 1
ATOM 1739 C CA . MET A 1 215 ? 29.857 -0.522 -6.675 1.00 32.97 215 MET A CA 1
ATOM 1740 C C . MET A 1 215 ? 30.321 0.117 -5.350 1.00 32.97 215 MET A C 1
ATOM 1742 O O . MET A 1 215 ? 30.370 1.346 -5.273 1.00 32.97 215 MET A O 1
ATOM 1746 N N . GLU A 1 216 ? 30.698 -0.682 -4.348 1.00 31.91 216 GLU A N 1
ATOM 1747 C CA . GLU A 1 216 ? 31.555 -0.258 -3.219 1.00 31.91 216 GLU A CA 1
ATOM 1748 C C . GLU A 1 216 ? 32.936 -0.920 -3.327 1.00 31.91 216 GLU A C 1
ATOM 1750 O O . GLU A 1 216 ? 33.936 -0.235 -3.011 1.00 31.91 216 GLU A O 1
#

Radius of gyration: 21.03 Å; chains: 1; bounding box: 55×31×54 Å